Protein AF-A0A3N2DBW3-F1 (afdb_monomer)

Nearest PDB structures (foldseek):
  2j3w-assembly1_D  TM=4.543E-01  e=7.919E+00  Mus musculus

Sequence (333 aa):
MTDDGGAPALPLAEPDESFPLHVWNAFGVTPRVLTEKIGGSVMVVAKTPPDQDEGGPVTVMTAGVGRLPVDGALPVELAVEVPPGQEGAALVALRIVANDVATRRRVPPVDTPWRNGTPFLSGTQIAAIVATTSRWGASFDEVRNPAGELVGHVRTLRLITDPEAAVMAAEGWAGLLARAGSIDALLDVQRTSTVPAPGGAPVTGAGNRAENTRNARNARPTGAASPVGGPPTPVNDAGATGTTDARSRMPVMLSRLHAQHPPRWLQLAPDGSFRSFTGAETAEYTADAANVEVTSLADYVRRFPWTEPFTLVARPGQTARYDDASGRYTLAD

Radius of gyration: 26.4 Å; Cα contacts (8 Å, |Δi|>4): 536; chains: 1; bounding box: 105×59×69 Å

pLDDT: mean 77.59, std 22.01, range [20.86, 98.25]

Mean predicted aligned error: 17.57 Å

Foldseek 3Di:
DDDDPDDPDDPDPDPQCLQVCLVCPPLNDGWDWDPDAQPVPKTKTWDDRPPDDVWFWIKIKIRCLQVAAAPPDFGEIEIETATPPCVVVRVLLNNVVSVCCNPVRHDFDALDKPAAPCASDPQFQQGIKGWHADPVPDSNQFRAGPVRHGRYGYTYIFGAGPQLNVQSVVPNPVSSCVQLVHPNSRRYRRDHHSADHVVDDGDDDDDDDDDDDDDDDDDDDDDDDDDDDDDDDDDDDDDPPVVCVVLQQAKEFEFLCCVPAPWFKWACALVRHIYTDRVPDDPVLVPDSVRTDIDGSNVVCVSQVLCVVCSVPHDHPWMWGDPDSNSDTDIDD

Solvent-accessible surface area (backbone atoms only — not comparable to full-atom values): 19887 Å² total; per-residue (Å²): 139,82,84,78,82,71,75,78,76,75,77,75,74,80,76,83,52,39,59,59,51,47,64,53,52,48,78,80,42,82,62,46,73,49,90,67,50,46,95,81,72,26,41,29,32,37,36,65,56,80,92,43,64,99,78,45,51,29,40,36,31,43,50,50,51,48,74,44,67,48,66,98,56,68,36,39,29,47,31,25,58,24,43,75,92,41,59,68,60,41,50,52,54,50,44,56,51,50,48,46,25,64,75,67,26,39,73,82,52,67,72,50,61,55,70,49,101,52,46,80,44,90,95,35,41,28,15,24,38,28,28,39,82,48,96,74,36,64,85,60,28,44,29,43,41,99,90,65,48,81,65,31,30,38,38,26,40,42,62,32,21,58,46,46,49,52,39,27,75,74,52,34,62,69,44,37,38,64,64,41,71,38,72,71,67,49,31,53,64,78,48,74,64,70,52,59,50,92,91,50,74,80,81,76,81,91,77,90,82,91,82,88,86,82,88,82,88,88,88,86,90,89,88,87,88,86,89,88,92,89,90,90,86,88,77,93,69,101,65,76,60,64,66,52,54,56,52,36,60,28,45,23,42,32,38,55,62,57,81,83,38,66,72,24,34,43,28,30,37,78,88,65,33,33,40,38,35,53,82,79,72,49,74,72,52,68,71,37,68,89,44,45,43,78,45,34,36,46,58,48,31,73,76,42,59,44,51,41,71,52,73,77,68,64,47,70,67,42,28,39,36,34,92,54,82,84,44,60,63,46,80,53,133

Structure (mmCIF, N/CA/C/O backbone):
data_AF-A0A3N2DBW3-F1
#
_entry.id   AF-A0A3N2DBW3-F1
#
loop_
_atom_site.group_PDB
_atom_site.id
_atom_site.type_symbol
_atom_site.label_atom_id
_atom_site.label_alt_id
_atom_site.label_comp_id
_atom_site.label_asym_id
_atom_site.label_entity_id
_atom_site.label_seq_id
_atom_site.pdbx_PDB_ins_code
_atom_site.Cartn_x
_atom_site.Cartn_y
_atom_site.Cartn_z
_atom_site.occupancy
_atom_site.B_iso_or_equiv
_atom_site.auth_seq_id
_atom_site.auth_comp_id
_atom_site.auth_asym_id
_atom_site.auth_atom_id
_atom_site.pdbx_PDB_model_num
ATOM 1 N N . MET A 1 1 ? 56.037 -17.335 -21.394 1.00 44.84 1 MET A N 1
ATOM 2 C CA . MET A 1 1 ? 55.056 -16.254 -21.606 1.00 44.84 1 MET A CA 1
ATOM 3 C C . MET A 1 1 ? 53.750 -16.955 -21.917 1.00 44.84 1 MET A C 1
ATOM 5 O O . MET A 1 1 ? 53.512 -17.316 -23.058 1.00 44.84 1 MET A O 1
ATOM 9 N N . THR A 1 2 ? 53.040 -17.359 -20.870 1.00 39.50 2 THR A N 1
ATOM 10 C CA . THR A 1 2 ? 51.759 -18.058 -20.985 1.00 39.50 2 THR A CA 1
ATOM 11 C C . THR A 1 2 ? 50.670 -17.008 -21.101 1.00 39.50 2 THR A C 1
ATOM 13 O O . THR A 1 2 ? 50.587 -16.102 -20.277 1.00 39.50 2 THR A O 1
ATOM 16 N N . ASP A 1 3 ? 49.940 -17.116 -22.201 1.00 47.56 3 ASP A N 1
ATOM 17 C CA . ASP A 1 3 ? 48.762 -16.347 -22.563 1.00 47.56 3 ASP A CA 1
ATOM 18 C C . ASP A 1 3 ? 47.612 -16.791 -21.647 1.00 47.56 3 ASP A C 1
ATOM 20 O O . ASP A 1 3 ? 47.071 -17.888 -21.803 1.00 47.56 3 ASP A O 1
ATOM 24 N N . ASP A 1 4 ? 47.320 -15.996 -20.615 1.00 45.47 4 ASP A N 1
ATOM 25 C CA . ASP A 1 4 ? 46.163 -16.216 -19.750 1.00 45.47 4 ASP A CA 1
ATOM 26 C C . ASP A 1 4 ? 44.919 -15.737 -20.500 1.00 45.47 4 ASP A C 1
ATOM 28 O O . ASP A 1 4 ? 44.619 -14.543 -20.571 1.00 45.47 4 ASP A O 1
ATOM 32 N N . GLY A 1 5 ? 44.202 -16.707 -21.073 1.00 48.78 5 GLY A N 1
ATOM 33 C CA . GLY A 1 5 ? 42.901 -16.545 -21.708 1.00 48.78 5 GLY A CA 1
ATOM 34 C C . GLY A 1 5 ? 41.863 -15.981 -20.741 1.00 48.78 5 GLY A C 1
ATOM 35 O O . GLY A 1 5 ? 41.090 -16.722 -20.133 1.00 48.78 5 GLY A O 1
ATOM 36 N N . GLY A 1 6 ? 41.837 -14.653 -20.624 1.00 41.59 6 GLY A N 1
ATOM 37 C CA . GLY A 1 6 ? 40.776 -13.918 -19.956 1.00 41.59 6 GLY A CA 1
ATOM 38 C C . GLY A 1 6 ? 39.439 -14.287 -20.585 1.00 41.59 6 GLY A C 1
ATOM 39 O O . GLY A 1 6 ? 39.232 -14.091 -21.784 1.00 41.59 6 GLY A O 1
ATOM 40 N N . ALA A 1 7 ? 38.542 -14.855 -19.778 1.00 48.03 7 ALA A N 1
ATOM 41 C CA . ALA A 1 7 ? 37.181 -15.143 -20.199 1.00 48.03 7 ALA A CA 1
ATOM 42 C C . ALA A 1 7 ? 36.570 -13.874 -20.823 1.00 48.03 7 ALA A C 1
ATOM 44 O O . ALA A 1 7 ? 36.704 -12.796 -20.232 1.00 48.03 7 ALA A O 1
ATOM 45 N N . PRO A 1 8 ? 35.922 -13.963 -22.000 1.00 49.62 8 PRO A N 1
ATOM 46 C CA . PRO A 1 8 ? 35.265 -12.809 -22.588 1.00 49.62 8 PRO A CA 1
ATOM 47 C C . PRO A 1 8 ? 34.248 -12.282 -21.577 1.00 49.62 8 PRO A C 1
ATOM 49 O O . PRO A 1 8 ? 33.402 -13.036 -21.091 1.00 49.62 8 PRO A O 1
ATOM 52 N N . ALA A 1 9 ? 34.372 -11.000 -21.226 1.00 49.88 9 ALA A N 1
ATOM 53 C CA . ALA A 1 9 ? 33.397 -10.321 -20.391 1.00 49.88 9 ALA A CA 1
ATOM 54 C C . ALA A 1 9 ? 32.020 -10.543 -21.023 1.00 49.88 9 ALA A C 1
ATOM 56 O O . ALA A 1 9 ? 31.799 -10.153 -22.171 1.00 49.88 9 ALA A O 1
ATOM 57 N N . LEU A 1 10 ? 31.131 -11.232 -20.303 1.00 41.62 10 LEU A N 1
ATOM 58 C CA . LEU A 1 10 ? 29.750 -11.398 -20.735 1.00 41.62 10 LEU A CA 1
ATOM 59 C C . LEU A 1 10 ? 29.200 -9.990 -20.993 1.00 41.62 10 LEU A C 1
ATOM 61 O O . LEU A 1 10 ? 29.236 -9.174 -20.065 1.00 41.62 10 LEU A O 1
ATOM 65 N N . PRO A 1 11 ? 28.751 -9.667 -22.219 1.00 42.88 11 PRO A N 1
ATOM 66 C CA . PRO A 1 1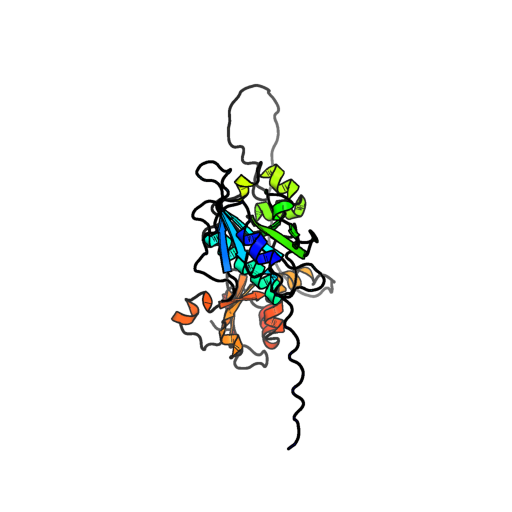1 ? 28.140 -8.376 -22.468 1.00 42.88 11 PRO A CA 1
ATOM 67 C C . PRO A 1 11 ? 26.955 -8.246 -21.515 1.00 42.88 11 PRO A C 1
ATOM 69 O O . PRO A 1 11 ? 26.062 -9.096 -21.495 1.00 42.88 11 PRO A O 1
ATOM 72 N N . LEU A 1 12 ? 26.996 -7.217 -20.668 1.00 40.53 12 LEU A N 1
ATOM 73 C CA . LEU A 1 12 ? 25.855 -6.854 -19.843 1.00 40.53 12 LEU A CA 1
ATOM 74 C C . LEU A 1 12 ? 24.712 -6.565 -20.813 1.00 40.53 12 LEU A C 1
ATOM 76 O O . LEU A 1 12 ? 24.876 -5.750 -21.721 1.00 40.53 12 LEU A O 1
ATOM 80 N N . ALA A 1 13 ? 23.595 -7.276 -20.667 1.00 45.19 13 ALA A N 1
ATOM 81 C CA . ALA A 1 13 ? 22.396 -6.947 -21.420 1.00 45.19 13 ALA A CA 1
ATOM 82 C C . ALA A 1 13 ? 22.076 -5.463 -21.188 1.00 45.19 13 ALA A C 1
ATOM 84 O O . ALA A 1 13 ? 22.154 -4.995 -20.047 1.00 45.19 13 ALA A O 1
ATOM 85 N N . GLU A 1 14 ? 21.753 -4.741 -22.264 1.00 52.25 14 GLU A N 1
ATOM 86 C CA . GLU A 1 14 ? 21.242 -3.372 -22.171 1.00 52.25 14 GLU A CA 1
ATOM 87 C C . GLU A 1 14 ? 20.109 -3.353 -21.129 1.00 52.25 14 GLU A C 1
ATOM 89 O O . GLU A 1 14 ? 19.215 -4.208 -21.193 1.00 52.25 14 GLU A O 1
ATOM 94 N N . PRO A 1 15 ? 20.159 -2.460 -20.125 1.00 59.81 15 PRO A N 1
ATOM 95 C CA . PRO A 1 15 ? 19.111 -2.393 -19.121 1.00 59.81 15 PRO A CA 1
ATOM 96 C C . PRO A 1 15 ? 17.771 -2.120 -19.810 1.00 59.81 15 PRO A C 1
ATOM 98 O O . PRO A 1 15 ? 17.675 -1.207 -20.623 1.00 59.81 15 PRO A O 1
ATOM 101 N N . ASP A 1 16 ? 16.722 -2.873 -19.473 1.00 72.62 16 ASP A N 1
ATOM 102 C CA . ASP A 1 16 ? 15.378 -2.552 -19.956 1.00 72.62 16 ASP A CA 1
ATOM 103 C C . ASP A 1 16 ? 14.930 -1.197 -19.374 1.00 72.62 16 ASP A C 1
ATOM 105 O O . ASP A 1 16 ? 14.606 -1.070 -18.186 1.00 72.62 16 ASP A O 1
ATOM 109 N N . GLU A 1 17 ? 14.958 -0.160 -20.215 1.00 82.94 17 GLU A N 1
ATOM 110 C CA . GLU A 1 17 ? 14.573 1.207 -19.858 1.00 82.94 17 GLU A CA 1
ATOM 111 C C . GLU A 1 17 ? 13.062 1.461 -19.967 1.00 82.94 17 GLU A C 1
ATOM 113 O O . GLU A 1 17 ? 12.605 2.554 -19.620 1.00 82.94 17 GLU A O 1
ATOM 118 N N . SER A 1 18 ? 12.267 0.467 -20.387 1.00 87.00 18 SER A N 1
ATOM 119 C CA . SER A 1 18 ? 10.827 0.634 -20.630 1.00 87.00 18 SER A CA 1
ATOM 120 C C . SER A 1 18 ? 10.104 1.150 -19.385 1.00 87.00 18 SER A C 1
ATOM 122 O O . SER A 1 18 ? 9.307 2.079 -19.471 1.00 87.00 18 SER A O 1
ATOM 124 N N . PHE A 1 19 ? 10.434 0.624 -18.203 1.00 87.75 19 PHE A N 1
ATOM 125 C CA . PHE A 1 19 ? 9.840 1.066 -16.938 1.00 87.75 19 PHE A CA 1
ATOM 126 C C . PHE A 1 19 ? 10.225 2.497 -16.535 1.00 87.75 19 PHE A C 1
ATOM 128 O O . PHE A 1 19 ? 9.318 3.312 -16.347 1.00 87.75 19 PHE A O 1
ATOM 135 N N . PRO A 1 20 ? 11.524 2.850 -16.395 1.00 85.25 20 PRO A N 1
ATOM 136 C CA . PRO A 1 20 ? 11.922 4.224 -16.104 1.00 85.25 20 PRO A CA 1
ATOM 137 C C . PRO A 1 20 ? 11.323 5.243 -17.073 1.00 85.25 20 PRO A C 1
ATOM 139 O O . PRO A 1 20 ? 10.801 6.261 -16.621 1.00 85.25 20 PRO A O 1
ATOM 142 N N . LEU A 1 21 ? 11.346 4.962 -18.380 1.00 85.38 21 LEU A N 1
ATOM 143 C CA . LEU A 1 21 ? 10.799 5.861 -19.396 1.00 85.38 21 LEU A CA 1
ATOM 144 C C . LEU A 1 21 ? 9.278 5.979 -19.293 1.00 85.38 21 LEU A C 1
ATOM 146 O O . LEU A 1 21 ? 8.754 7.088 -19.375 1.00 85.38 21 LEU A O 1
ATOM 150 N N . HIS A 1 22 ? 8.568 4.874 -19.051 1.00 90.81 22 HIS A N 1
ATOM 151 C CA . HIS A 1 22 ? 7.117 4.882 -18.852 1.00 90.81 22 HIS A CA 1
ATOM 152 C C . HIS A 1 22 ? 6.714 5.760 -17.665 1.00 90.81 22 HIS A C 1
ATOM 154 O O . HIS A 1 22 ? 5.895 6.669 -17.805 1.00 90.81 22 HIS A O 1
ATOM 160 N N . VAL A 1 23 ? 7.356 5.565 -16.508 1.00 87.50 23 VAL A N 1
ATOM 161 C CA . VAL A 1 23 ? 7.110 6.375 -15.304 1.00 87.50 23 VAL A CA 1
ATOM 162 C C . VAL A 1 23 ? 7.480 7.842 -15.545 1.00 87.50 23 VAL A C 1
ATOM 164 O O . VAL A 1 23 ? 6.724 8.744 -15.173 1.00 87.50 23 VAL A O 1
ATOM 167 N N . TRP A 1 24 ? 8.614 8.108 -16.198 1.00 86.94 24 TRP A N 1
ATOM 168 C CA . TRP A 1 24 ? 9.101 9.467 -16.443 1.00 86.94 24 TRP A CA 1
ATOM 169 C C . TRP A 1 24 ? 8.251 10.244 -17.451 1.00 86.94 24 TRP A C 1
ATOM 171 O O . TRP A 1 24 ? 8.022 11.436 -17.251 1.00 86.94 24 TRP A O 1
ATOM 181 N N . ASN A 1 25 ? 7.696 9.578 -18.463 1.00 89.06 25 ASN A N 1
ATOM 182 C CA . ASN A 1 25 ? 6.888 10.210 -19.510 1.00 89.06 25 ASN A CA 1
ATOM 183 C C . ASN A 1 25 ? 5.384 10.227 -19.198 1.00 89.06 25 ASN A C 1
ATOM 185 O O .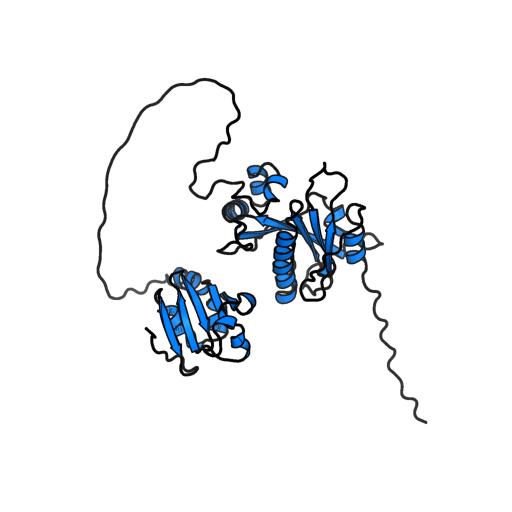 ASN A 1 25 ? 4.641 10.968 -19.842 1.00 89.06 25 ASN A O 1
ATOM 189 N N . ALA A 1 26 ? 4.929 9.462 -18.195 1.00 87.94 26 ALA A N 1
ATOM 190 C CA . ALA A 1 26 ? 3.524 9.413 -17.788 1.00 87.94 26 ALA A CA 1
ATOM 191 C C . ALA A 1 26 ? 2.895 10.814 -17.650 1.00 87.94 26 ALA A C 1
ATOM 193 O O . ALA A 1 26 ? 3.483 11.717 -17.045 1.00 87.94 26 ALA A O 1
ATOM 194 N N . PHE A 1 27 ? 1.694 10.969 -18.211 1.00 88.88 27 PHE A N 1
ATOM 195 C CA . PHE A 1 27 ? 0.887 12.200 -18.230 1.00 88.88 27 PHE A CA 1
ATOM 196 C C . PHE A 1 27 ? 1.506 13.405 -18.957 1.00 88.88 27 PHE A C 1
ATOM 198 O O . PHE A 1 27 ? 0.932 14.486 -18.911 1.00 88.88 27 PHE A O 1
ATOM 205 N N . GLY A 1 28 ? 2.667 13.257 -19.608 1.00 87.88 28 GLY A N 1
ATOM 206 C CA . GLY A 1 28 ? 3.330 14.365 -20.303 1.00 87.88 28 GLY A CA 1
ATOM 207 C C . GLY A 1 28 ? 3.835 15.479 -19.376 1.00 87.88 28 GLY A C 1
ATOM 208 O O . GLY A 1 28 ? 4.080 16.589 -19.839 1.00 87.88 28 GLY A O 1
ATOM 209 N N . VAL A 1 29 ? 3.991 15.199 -18.076 1.00 87.81 29 VAL A N 1
ATOM 210 C CA . VAL A 1 29 ? 4.448 16.173 -17.072 1.00 87.81 29 VAL A CA 1
ATOM 211 C C . VAL A 1 29 ? 5.765 15.756 -16.435 1.00 87.81 29 VAL A C 1
ATOM 213 O O . VAL A 1 29 ? 6.023 14.571 -16.192 1.00 87.81 29 VAL A O 1
ATOM 216 N N . THR A 1 30 ? 6.582 16.755 -16.106 1.00 85.69 30 THR A N 1
ATOM 217 C CA . THR A 1 30 ? 7.849 16.555 -15.402 1.00 85.69 30 THR A CA 1
ATOM 218 C C . THR A 1 30 ? 7.596 16.007 -13.991 1.00 85.69 30 THR A C 1
ATOM 220 O O . THR A 1 30 ? 6.851 16.624 -13.227 1.00 85.69 30 THR A O 1
ATOM 223 N N . PRO A 1 31 ? 8.212 14.875 -13.603 1.00 88.06 31 PRO A N 1
ATOM 224 C CA . PRO A 1 31 ? 8.076 14.344 -12.252 1.00 88.06 31 PRO A CA 1
ATOM 225 C C . PRO A 1 31 ? 8.781 15.213 -11.210 1.00 88.06 31 PRO A C 1
ATOM 227 O O . PRO A 1 31 ? 9.915 15.653 -11.401 1.00 88.06 31 PRO A O 1
ATOM 230 N N . ARG A 1 32 ? 8.155 15.351 -10.040 1.00 91.44 32 ARG A N 1
ATOM 231 C CA . ARG A 1 32 ? 8.831 15.778 -8.813 1.00 91.44 32 ARG A CA 1
ATOM 232 C C . ARG A 1 32 ? 9.387 14.546 -8.107 1.00 91.44 32 ARG A C 1
ATOM 234 O O . ARG A 1 32 ? 8.625 13.731 -7.593 1.00 91.44 32 ARG A O 1
ATOM 241 N N . VAL A 1 33 ? 10.706 14.404 -8.064 1.00 86.19 33 VAL A N 1
ATOM 242 C CA . VAL A 1 33 ? 11.357 13.305 -7.335 1.00 86.19 33 VAL A CA 1
ATOM 243 C C . VAL A 1 33 ? 11.230 13.551 -5.831 1.00 86.19 33 VAL A C 1
ATOM 245 O O . VAL A 1 33 ? 11.569 14.632 -5.351 1.00 86.19 33 VAL A O 1
ATOM 248 N N . LEU A 1 34 ? 10.725 12.566 -5.086 1.00 82.69 34 LEU A N 1
ATOM 249 C CA . LEU A 1 34 ? 10.666 12.628 -3.627 1.00 82.69 34 LEU A CA 1
ATOM 250 C C . LEU A 1 34 ? 12.022 12.236 -3.030 1.00 82.69 34 LEU A C 1
ATOM 252 O O . LEU A 1 34 ? 12.705 11.345 -3.532 1.00 82.69 34 LEU A O 1
ATOM 256 N N . THR A 1 35 ? 12.408 12.900 -1.939 1.00 81.94 35 THR A N 1
ATOM 257 C CA . THR A 1 35 ? 13.698 12.663 -1.268 1.00 81.94 35 THR A CA 1
ATOM 258 C C . THR A 1 35 ? 13.789 11.264 -0.660 1.00 81.94 35 THR A C 1
ATOM 260 O O . THR A 1 35 ? 14.861 10.658 -0.650 1.00 81.94 35 THR A O 1
ATOM 263 N N . GLU A 1 36 ? 12.677 10.742 -0.136 1.00 76.38 36 GLU A N 1
ATOM 264 C CA . GLU A 1 36 ? 12.651 9.422 0.488 1.00 76.38 36 GLU A CA 1
ATOM 265 C C . GLU A 1 36 ? 12.656 8.307 -0.566 1.00 76.38 36 GLU A C 1
ATOM 267 O O . GLU A 1 36 ? 11.881 8.311 -1.523 1.00 76.38 36 GLU A O 1
ATOM 272 N N . LYS A 1 37 ? 13.531 7.321 -0.349 1.00 79.31 37 LYS A N 1
ATOM 273 C CA . LYS A 1 37 ? 13.626 6.105 -1.159 1.00 79.31 37 LYS A CA 1
ATOM 274 C C . LYS A 1 37 ? 13.025 4.920 -0.420 1.00 79.31 37 LYS A C 1
ATOM 276 O O . LYS A 1 37 ? 13.220 4.753 0.787 1.00 79.31 37 LYS A O 1
ATOM 281 N N . ILE A 1 38 ? 12.389 4.023 -1.162 1.00 77.75 38 ILE A N 1
ATOM 282 C CA . ILE A 1 38 ? 11.916 2.746 -0.625 1.00 77.75 38 ILE A CA 1
ATOM 283 C C . ILE A 1 38 ? 13.068 1.733 -0.687 1.00 77.75 38 ILE A C 1
ATOM 285 O O . ILE A 1 38 ? 13.746 1.598 -1.703 1.00 77.75 38 ILE A O 1
ATOM 289 N N . GLY A 1 39 ? 13.347 1.054 0.430 1.00 73.06 39 GLY A N 1
ATOM 290 C CA . GLY A 1 39 ? 14.436 0.067 0.514 1.00 73.06 39 GLY A CA 1
ATOM 291 C C . GLY A 1 39 ? 15.841 0.624 0.224 1.00 73.06 39 GLY A C 1
ATOM 292 O O . GLY A 1 39 ? 16.743 -0.143 -0.087 1.00 73.06 39 GLY A O 1
ATOM 293 N N . GLY A 1 40 ? 16.029 1.949 0.277 1.00 78.75 40 GLY A N 1
ATOM 294 C CA . GLY A 1 40 ? 17.304 2.628 0.005 1.00 78.75 40 GLY A CA 1
ATOM 295 C C . GLY A 1 40 ? 17.642 2.837 -1.479 1.00 78.75 40 GLY A C 1
ATOM 296 O O . GLY A 1 40 ? 18.492 3.671 -1.790 1.00 78.75 40 GLY A O 1
ATOM 297 N N . SER A 1 41 ? 16.963 2.150 -2.401 1.00 77.94 41 SER A N 1
ATOM 298 C CA . SER A 1 41 ? 17.305 2.151 -3.832 1.00 77.94 41 SER A CA 1
ATOM 299 C C . SER A 1 41 ? 16.142 2.487 -4.766 1.00 77.94 41 SER A C 1
ATOM 301 O O . SER A 1 41 ? 16.381 3.057 -5.830 1.00 77.94 41 SER A O 1
ATOM 303 N N . VAL A 1 42 ? 14.899 2.192 -4.381 1.00 86.31 42 VAL A N 1
ATOM 304 C CA . VAL A 1 42 ? 13.720 2.476 -5.206 1.00 86.31 42 VAL A CA 1
ATOM 305 C C . VAL A 1 42 ? 13.378 3.956 -5.089 1.00 86.31 42 VAL A C 1
ATOM 307 O O . VAL A 1 42 ? 13.095 4.455 -3.995 1.00 86.31 42 VAL A O 1
ATOM 310 N N . MET A 1 43 ? 13.414 4.661 -6.219 1.00 87.62 43 MET A N 1
ATOM 311 C CA . MET A 1 43 ? 13.018 6.064 -6.284 1.00 87.62 43 MET A CA 1
ATOM 312 C C . MET A 1 43 ? 11.499 6.184 -6.258 1.00 87.62 43 MET A C 1
ATOM 314 O O . MET A 1 43 ? 10.784 5.294 -6.721 1.00 87.62 43 MET A O 1
ATOM 318 N N . VAL A 1 44 ? 11.015 7.309 -5.743 1.00 93.00 44 VAL A N 1
ATOM 319 C CA . VAL A 1 44 ? 9.595 7.646 -5.741 1.00 93.00 44 VAL A CA 1
ATOM 320 C C . VAL A 1 44 ? 9.428 9.005 -6.400 1.00 93.00 44 VAL A C 1
ATOM 322 O O . VAL A 1 44 ? 10.156 9.949 -6.092 1.00 93.00 44 VAL A O 1
ATOM 325 N N . VAL A 1 45 ? 8.489 9.102 -7.332 1.00 92.31 45 VAL A N 1
ATOM 326 C CA . VAL A 1 45 ? 8.174 10.337 -8.050 1.00 92.31 45 VAL A CA 1
ATOM 327 C C . VAL A 1 45 ? 6.719 10.710 -7.828 1.00 92.31 45 VAL A C 1
ATOM 329 O O . VAL A 1 45 ? 5.866 9.842 -7.695 1.00 92.31 45 VAL A O 1
ATOM 332 N N . ALA A 1 46 ? 6.428 12.002 -7.795 1.00 93.94 46 ALA A N 1
ATOM 333 C CA . ALA A 1 46 ? 5.082 12.542 -7.720 1.00 93.94 46 ALA A CA 1
ATOM 334 C C . ALA A 1 46 ? 4.786 13.355 -8.982 1.00 93.94 46 ALA A C 1
ATOM 336 O O . ALA A 1 46 ? 5.632 14.122 -9.451 1.00 93.94 46 ALA A O 1
ATOM 337 N N . LYS A 1 47 ? 3.581 13.189 -9.521 1.00 91.50 47 LYS A N 1
ATOM 338 C CA . LYS A 1 47 ? 3.092 13.898 -10.702 1.00 91.50 47 LYS A CA 1
ATOM 339 C C . LYS A 1 47 ? 1.685 14.412 -10.459 1.00 91.50 47 LYS A C 1
ATOM 341 O O . LYS A 1 47 ? 0.851 13.689 -9.923 1.00 91.50 47 LYS A O 1
ATOM 346 N N . THR A 1 48 ? 1.427 15.631 -10.907 1.00 89.00 48 THR A N 1
ATOM 347 C CA . THR A 1 48 ? 0.082 16.208 -10.962 1.00 89.00 48 THR A CA 1
ATOM 348 C C . THR A 1 48 ? -0.318 16.277 -12.436 1.00 89.00 48 THR A C 1
ATOM 350 O O . THR A 1 48 ? 0.290 17.055 -13.173 1.00 89.00 48 THR A O 1
ATOM 353 N N . PRO A 1 49 ? -1.243 15.421 -12.902 1.00 81.12 49 PRO A N 1
ATOM 354 C CA . PRO A 1 49 ? -1.694 15.422 -14.291 1.00 81.12 49 PRO A CA 1
ATOM 355 C C . PRO A 1 49 ? -2.354 16.761 -14.680 1.00 81.12 49 PRO A C 1
ATOM 357 O O . PRO A 1 49 ? -3.027 17.357 -13.840 1.00 81.12 49 PRO A O 1
ATOM 360 N N . PRO A 1 50 ? -2.174 17.235 -15.926 1.00 65.00 50 PRO A N 1
ATOM 361 C CA . PRO A 1 50 ? -2.508 18.605 -16.328 1.00 65.00 50 PRO A CA 1
ATOM 362 C C . PRO A 1 50 ? -4.006 18.848 -16.593 1.00 65.00 50 PRO A C 1
ATOM 364 O O . PRO A 1 50 ? -4.426 20.000 -16.589 1.00 65.00 50 PRO A O 1
ATOM 367 N N . ASP A 1 51 ? -4.808 17.791 -16.778 1.00 62.91 51 ASP A N 1
ATOM 368 C CA . ASP A 1 51 ? -6.238 17.871 -17.142 1.00 62.91 51 ASP A CA 1
ATOM 369 C C . ASP A 1 51 ? -7.190 17.854 -15.932 1.00 62.91 51 ASP A C 1
ATOM 371 O O . ASP A 1 51 ? -8.379 17.561 -16.054 1.00 62.91 51 ASP A O 1
ATOM 375 N N . GLN A 1 52 ? -6.664 18.113 -14.739 1.00 57.94 52 GLN A N 1
ATOM 376 C CA . GLN A 1 52 ? -7.466 18.256 -13.532 1.00 57.94 52 GLN A CA 1
ATOM 377 C C . GLN A 1 52 ? -7.538 19.744 -13.181 1.00 57.94 52 GLN A C 1
ATOM 379 O O . GLN A 1 52 ? -6.511 20.423 -13.222 1.00 57.94 52 GLN A O 1
ATOM 384 N N . ASP A 1 53 ? -8.730 20.243 -12.833 1.00 54.91 53 ASP A N 1
ATOM 385 C CA . ASP A 1 53 ? -8.909 21.591 -12.276 1.00 54.91 53 ASP A CA 1
ATOM 386 C C . ASP A 1 53 ? -7.899 21.843 -11.132 1.00 54.91 53 ASP A C 1
ATOM 388 O O . ASP A 1 53 ? -7.384 20.891 -10.530 1.00 54.91 53 ASP A O 1
ATOM 392 N N . GLU A 1 54 ? -7.602 23.111 -10.805 1.00 55.03 54 GLU A N 1
ATOM 393 C CA . GLU A 1 54 ? -6.749 23.452 -9.652 1.00 55.03 54 GLU A CA 1
ATOM 394 C C . GLU A 1 54 ? -7.164 22.629 -8.413 1.00 55.03 54 GLU A C 1
ATOM 396 O O . GLU A 1 54 ? -8.236 22.838 -7.848 1.00 55.03 54 GLU A O 1
ATOM 401 N N . GLY A 1 55 ? -6.324 21.666 -8.003 1.00 62.38 55 GLY A N 1
ATOM 402 C CA . GLY A 1 55 ? -6.609 20.768 -6.873 1.00 62.38 55 GLY A CA 1
ATOM 403 C C . GLY A 1 55 ? -6.793 19.275 -7.189 1.00 62.38 55 GLY A C 1
ATOM 404 O O . GLY A 1 55 ? -7.099 18.520 -6.266 1.00 62.38 55 GLY A O 1
ATOM 405 N N . GLY A 1 56 ? -6.578 18.822 -8.432 1.00 80.38 56 GLY A N 1
ATOM 406 C C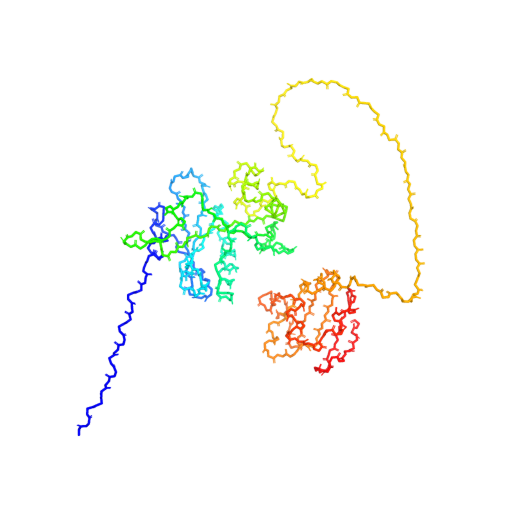A . GLY A 1 56 ? -6.567 17.391 -8.788 1.00 80.38 56 GLY A CA 1
ATOM 407 C C . GLY A 1 56 ? -5.598 16.510 -7.974 1.00 80.38 56 GLY A C 1
ATOM 408 O O . GLY A 1 56 ? -4.652 17.016 -7.360 1.00 80.38 56 GLY A O 1
ATOM 409 N N . PRO A 1 57 ? -5.785 15.173 -7.968 1.00 90.88 57 PRO A N 1
ATOM 410 C CA . PRO A 1 57 ? -4.961 14.269 -7.198 1.00 90.88 57 PRO A CA 1
ATOM 411 C C . PRO A 1 57 ? -3.538 14.198 -7.748 1.00 90.88 57 PRO A C 1
ATOM 413 O O . PRO A 1 57 ? -3.276 14.248 -8.952 1.00 90.88 57 PRO A O 1
ATOM 416 N N . VAL A 1 58 ?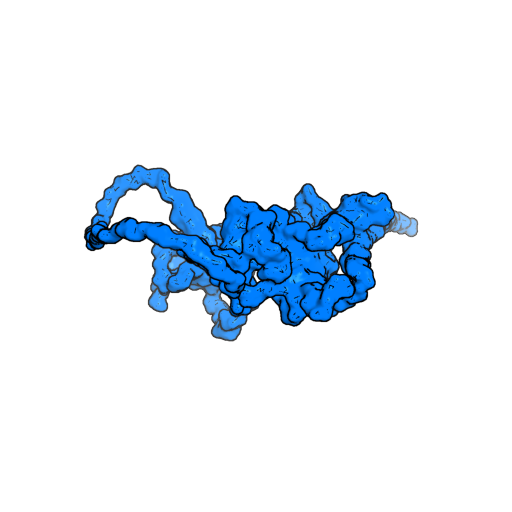 -2.610 14.003 -6.824 1.00 93.19 58 VAL A N 1
ATOM 417 C CA . VAL A 1 58 ? -1.218 13.686 -7.100 1.00 93.19 58 VAL A CA 1
ATOM 418 C C . VAL A 1 58 ? -1.101 12.179 -7.295 1.00 93.19 58 VAL A C 1
ATOM 420 O O . VAL A 1 58 ? -1.504 11.394 -6.436 1.00 93.19 58 VAL A O 1
ATOM 423 N N . THR A 1 59 ? -0.506 11.767 -8.412 1.00 95.75 59 THR A N 1
ATOM 424 C CA . THR A 1 59 ? -0.097 10.381 -8.645 1.00 95.75 59 THR A CA 1
ATOM 425 C C . THR A 1 59 ? 1.343 10.203 -8.179 1.00 95.75 59 THR A C 1
ATOM 427 O O . THR A 1 59 ? 2.269 10.785 -8.745 1.00 95.75 59 THR A O 1
ATOM 430 N N . VAL A 1 60 ? 1.539 9.397 -7.140 1.00 97.12 60 VAL A N 1
ATOM 431 C CA . VAL A 1 60 ? 2.849 9.029 -6.597 1.00 97.12 60 VAL A CA 1
ATOM 432 C C . VAL A 1 60 ? 3.213 7.641 -7.107 1.00 97.12 60 VAL A C 1
ATOM 434 O O . VAL A 1 60 ? 2.430 6.709 -6.960 1.00 97.12 60 VAL A O 1
ATOM 437 N N . MET A 1 61 ? 4.382 7.494 -7.717 1.00 97.56 61 MET A N 1
ATOM 438 C CA . MET A 1 61 ? 4.799 6.288 -8.429 1.00 97.56 61 MET A CA 1
ATOM 439 C C . MET A 1 61 ? 6.178 5.835 -7.974 1.00 97.56 61 MET A C 1
ATOM 441 O O . MET A 1 61 ? 7.047 6.661 -7.686 1.00 97.56 61 MET A O 1
ATOM 445 N N . THR A 1 62 ? 6.408 4.528 -7.959 1.00 96.56 62 THR A N 1
ATOM 446 C CA . THR A 1 62 ? 7.759 3.985 -7.842 1.00 96.56 62 THR A CA 1
ATOM 447 C C . THR A 1 62 ? 8.478 4.017 -9.188 1.00 96.56 62 THR A C 1
ATOM 449 O O . THR A 1 62 ? 7.867 3.918 -10.249 1.00 96.56 62 THR A O 1
ATOM 452 N N . ALA A 1 63 ? 9.798 4.168 -9.127 1.00 88.81 63 ALA A N 1
ATOM 453 C CA . ALA A 1 63 ? 10.716 3.961 -10.235 1.00 88.81 63 ALA A CA 1
ATOM 454 C C . ALA A 1 63 ? 11.851 3.059 -9.735 1.00 88.81 63 ALA A C 1
ATOM 456 O O . ALA A 1 63 ? 12.845 3.518 -9.160 1.00 88.81 63 ALA A O 1
ATOM 457 N N . GLY A 1 64 ? 11.661 1.752 -9.891 1.00 89.75 64 GLY A N 1
ATOM 458 C CA . GLY A 1 64 ? 12.609 0.719 -9.497 1.00 89.75 64 GLY A CA 1
ATOM 459 C C . GLY A 1 64 ? 11.974 -0.555 -8.942 1.00 89.75 64 GLY A C 1
ATOM 460 O O . GLY A 1 64 ? 12.697 -1.543 -8.821 1.00 89.75 64 GLY A O 1
ATOM 461 N N . VAL A 1 65 ? 10.669 -0.584 -8.629 1.00 91.69 65 VAL A N 1
ATOM 462 C CA . VAL A 1 65 ? 10.011 -1.832 -8.187 1.00 91.69 65 VAL A CA 1
ATOM 463 C C . VAL A 1 65 ? 10.006 -2.855 -9.316 1.00 91.69 65 VAL A C 1
ATOM 465 O O . VAL A 1 65 ? 10.187 -4.038 -9.042 1.00 91.69 65 VAL A O 1
ATOM 468 N N . GLY A 1 66 ? 9.943 -2.415 -10.578 1.00 91.06 66 GLY A N 1
ATOM 469 C CA . GLY A 1 66 ? 9.982 -3.307 -11.739 1.00 91.06 66 GLY A CA 1
ATOM 470 C C . GLY A 1 66 ? 11.291 -4.092 -11.871 1.00 91.06 66 GLY A C 1
ATOM 471 O O . GLY A 1 66 ? 11.349 -5.076 -12.600 1.00 91.06 66 GLY A O 1
ATOM 472 N N . ARG A 1 67 ? 12.343 -3.694 -11.140 1.00 88.12 67 ARG A N 1
ATOM 473 C CA . ARG A 1 67 ? 13.631 -4.405 -11.078 1.00 88.12 67 ARG A CA 1
ATOM 474 C C . ARG A 1 67 ? 13.669 -5.485 -10.001 1.00 88.12 67 ARG A C 1
ATOM 476 O O . ARG A 1 67 ? 14.634 -6.246 -9.938 1.00 88.12 67 ARG A O 1
ATOM 483 N N . LEU A 1 68 ? 12.674 -5.527 -9.117 1.00 86.12 68 LEU A N 1
ATOM 484 C CA . LEU A 1 68 ? 12.579 -6.574 -8.114 1.00 86.12 68 LEU A CA 1
ATOM 485 C C . LEU A 1 68 ? 12.160 -7.881 -8.791 1.00 86.12 68 LEU A C 1
ATOM 487 O O . LEU A 1 68 ? 11.269 -7.883 -9.641 1.00 86.12 68 LEU A O 1
ATOM 491 N N . PRO A 1 69 ? 12.785 -9.004 -8.421 1.00 82.88 69 PRO A N 1
ATOM 492 C CA . PRO A 1 69 ? 12.473 -10.272 -9.046 1.00 82.88 69 PRO A CA 1
ATOM 493 C C . PRO A 1 69 ? 11.079 -10.751 -8.621 1.00 82.88 69 PRO A C 1
ATOM 495 O O . PRO A 1 69 ? 10.771 -10.812 -7.428 1.00 82.88 69 PRO A O 1
ATOM 498 N N . VAL A 1 70 ? 10.265 -11.133 -9.603 1.00 85.88 70 VAL A N 1
ATOM 499 C CA . VAL A 1 70 ? 8.941 -11.736 -9.410 1.00 85.88 70 VAL A CA 1
ATOM 500 C C . VAL A 1 70 ? 8.861 -13.080 -10.127 1.00 85.88 70 VAL A C 1
ATOM 502 O O . VAL A 1 70 ? 9.476 -13.270 -11.176 1.00 85.88 70 VAL A O 1
ATOM 505 N N . ASP A 1 71 ? 8.120 -14.024 -9.555 1.00 85.25 71 ASP A N 1
ATOM 506 C CA . ASP A 1 71 ? 8.039 -15.391 -10.062 1.00 85.25 71 ASP A CA 1
ATOM 507 C C . ASP A 1 71 ? 6.803 -15.574 -10.959 1.00 85.25 71 ASP A C 1
ATOM 509 O O . ASP A 1 71 ? 5.671 -15.318 -10.547 1.00 85.25 71 ASP A O 1
ATOM 513 N N . GLY A 1 72 ? 7.015 -16.033 -12.199 1.00 76.50 72 GLY A N 1
ATOM 514 C CA . GLY A 1 72 ? 5.941 -16.456 -13.111 1.00 76.50 72 GLY A CA 1
ATOM 515 C C . GLY A 1 72 ? 4.984 -15.354 -13.589 1.00 76.50 72 GLY A C 1
ATOM 516 O O . GLY A 1 72 ? 3.916 -15.671 -14.107 1.00 76.50 72 GLY A O 1
ATOM 517 N N . ALA A 1 73 ? 5.344 -14.080 -13.423 1.00 86.75 73 ALA A N 1
ATOM 518 C CA . ALA A 1 73 ? 4.532 -12.931 -13.810 1.00 86.75 73 ALA A CA 1
ATOM 519 C C . ALA A 1 73 ? 5.401 -11.808 -14.391 1.00 86.75 73 ALA A C 1
ATOM 521 O O . ALA A 1 73 ? 6.604 -11.751 -14.141 1.00 86.75 73 ALA A O 1
ATOM 522 N N . LEU A 1 74 ? 4.781 -10.903 -15.152 1.00 91.31 74 LEU A N 1
ATOM 523 C CA . LEU A 1 74 ? 5.460 -9.694 -15.610 1.00 91.31 74 LEU A CA 1
ATOM 524 C C . LEU A 1 74 ? 5.757 -8.761 -14.419 1.00 91.31 74 LEU A C 1
ATOM 526 O O . LEU A 1 74 ? 4.927 -8.656 -13.511 1.00 91.31 74 LEU A O 1
ATOM 530 N N . PRO A 1 75 ? 6.908 -8.069 -14.416 1.00 93.50 75 PRO A N 1
ATOM 531 C CA . PRO A 1 75 ? 7.264 -7.097 -13.385 1.00 93.50 75 PRO A CA 1
ATOM 532 C C . PRO A 1 75 ? 6.257 -5.945 -13.289 1.00 93.50 75 PRO A C 1
ATOM 534 O O . PRO A 1 75 ? 5.443 -5.710 -14.190 1.00 93.50 75 PRO A O 1
ATOM 537 N N . VAL A 1 76 ? 6.325 -5.204 -12.179 1.00 95.06 76 VAL A N 1
ATOM 538 C CA . VAL A 1 76 ? 5.417 -4.084 -11.921 1.00 95.06 76 VAL A CA 1
ATOM 539 C C . VAL A 1 76 ? 6.101 -2.853 -11.355 1.00 95.06 76 VAL A C 1
ATOM 541 O O . VAL A 1 76 ? 7.013 -2.957 -10.543 1.00 95.06 76 VAL A O 1
ATOM 544 N N . GLU A 1 77 ? 5.574 -1.686 -11.706 1.00 96.56 77 GLU A N 1
ATOM 545 C CA . GLU A 1 77 ? 5.691 -0.486 -10.880 1.00 96.56 77 GLU A CA 1
ATOM 546 C C . GLU A 1 77 ? 4.386 -0.251 -10.129 1.00 96.56 77 GLU A C 1
ATOM 548 O O . GLU A 1 77 ? 3.313 -0.732 -10.505 1.00 96.56 77 GLU A O 1
ATOM 553 N N . LEU A 1 78 ? 4.483 0.486 -9.033 1.00 98.00 78 LEU A N 1
ATOM 554 C CA . LEU A 1 78 ? 3.367 0.784 -8.157 1.00 98.00 78 LEU A CA 1
ATOM 555 C C . LEU A 1 78 ? 3.035 2.266 -8.269 1.00 98.00 78 LEU A C 1
ATOM 557 O O . LEU A 1 78 ? 3.928 3.110 -8.324 1.00 98.00 78 LEU A O 1
ATOM 561 N N . ALA A 1 79 ? 1.747 2.581 -8.267 1.00 98.25 79 ALA A N 1
ATOM 562 C CA . ALA A 1 79 ? 1.254 3.948 -8.226 1.00 98.25 79 ALA A CA 1
ATOM 563 C C . ALA A 1 79 ? 0.205 4.096 -7.125 1.00 98.25 79 ALA A C 1
ATOM 565 O O . ALA A 1 79 ? -0.495 3.145 -6.803 1.00 98.25 79 ALA A O 1
ATOM 566 N N . VAL A 1 80 ? 0.062 5.287 -6.565 1.00 98.19 80 VAL A N 1
ATOM 567 C CA . VAL A 1 80 ? -1.014 5.660 -5.646 1.00 98.19 80 VAL A CA 1
ATOM 568 C C . VAL A 1 80 ? -1.502 7.042 -6.059 1.00 98.19 80 VAL A C 1
ATOM 570 O O . VAL A 1 80 ? -0.689 7.917 -6.341 1.00 98.19 80 VAL A O 1
ATOM 573 N N . GLU A 1 81 ? -2.813 7.260 -6.052 1.00 96.12 81 GLU A N 1
ATOM 574 C CA . GLU A 1 81 ? -3.391 8.597 -6.216 1.00 96.12 81 GLU A CA 1
ATOM 575 C C . GLU A 1 81 ? -3.913 9.094 -4.867 1.00 96.12 81 GLU A C 1
ATOM 577 O O . GLU A 1 81 ? -4.647 8.373 -4.191 1.00 96.12 81 GLU A O 1
ATOM 582 N N . VAL A 1 82 ? -3.534 10.312 -4.488 1.00 94.88 82 VAL A N 1
ATOM 583 C CA . VAL A 1 82 ? -3.953 10.983 -3.247 1.00 94.88 82 VAL A CA 1
ATOM 584 C C . VAL A 1 82 ? -4.184 12.474 -3.500 1.00 94.88 82 VAL A C 1
ATOM 586 O O . VAL A 1 82 ? -3.616 13.017 -4.448 1.00 94.88 82 VAL A O 1
ATOM 589 N N . PRO A 1 83 ? -4.968 13.175 -2.667 1.00 92.50 83 PRO A N 1
ATOM 590 C CA . PRO A 1 83 ? -5.026 14.631 -2.701 1.00 92.50 83 PRO A CA 1
ATOM 591 C C . PRO A 1 83 ? -3.643 15.278 -2.496 1.00 92.50 83 PRO A C 1
ATOM 593 O O . PRO A 1 83 ? -2.778 14.693 -1.829 1.00 92.50 83 PRO A O 1
ATOM 596 N N . PRO A 1 84 ? -3.424 16.501 -3.012 1.00 89.31 84 PRO A N 1
ATOM 597 C CA . PRO A 1 84 ? -2.217 17.270 -2.720 1.00 89.31 84 PRO A CA 1
ATOM 598 C C . PRO A 1 84 ? -1.973 17.408 -1.209 1.00 89.31 84 PRO A C 1
ATOM 600 O O . PRO A 1 84 ? -2.895 17.689 -0.445 1.00 89.31 84 PRO A O 1
ATOM 603 N N . GLY A 1 85 ? -0.728 17.214 -0.768 1.00 86.50 85 GLY A N 1
ATOM 604 C CA . GLY A 1 85 ? -0.343 17.260 0.646 1.00 86.50 85 GLY A CA 1
ATOM 605 C C . GLY A 1 85 ? -0.459 15.922 1.386 1.00 86.50 85 GLY A C 1
ATOM 606 O O . GLY A 1 85 ? -0.017 15.826 2.531 1.00 86.50 85 GLY A O 1
ATOM 607 N N . GLN A 1 86 ? -1.013 14.880 0.757 1.00 92.25 86 GLN A N 1
ATOM 608 C CA . GLN A 1 86 ? -1.128 13.536 1.335 1.00 92.25 86 GLN A CA 1
ATOM 609 C C . GLN A 1 86 ? -0.121 12.530 0.743 1.00 92.25 86 GLN A C 1
ATOM 611 O O . GLN A 1 86 ? -0.245 11.322 0.951 1.00 92.25 86 GLN A O 1
ATOM 616 N N . GLU A 1 87 ? 0.922 12.987 0.045 1.00 91.25 87 GLU A N 1
ATOM 617 C CA . GLU A 1 87 ? 1.927 12.126 -0.598 1.00 91.25 87 GLU A CA 1
ATOM 618 C C . GLU A 1 87 ? 2.654 11.198 0.392 1.00 91.25 87 GLU A C 1
ATOM 620 O O . GLU A 1 87 ? 3.077 10.103 0.020 1.00 91.25 87 GLU A O 1
ATOM 625 N N . GLY A 1 88 ? 2.757 11.586 1.668 1.00 85.31 88 GLY A N 1
ATOM 626 C CA . GLY A 1 88 ? 3.301 10.721 2.720 1.00 85.31 88 GLY A CA 1
ATOM 627 C C . GLY A 1 88 ? 2.480 9.443 2.935 1.00 85.31 88 GLY A C 1
ATOM 628 O O . GLY A 1 88 ? 3.047 8.371 3.138 1.00 85.31 88 GLY A O 1
ATOM 629 N N . ALA A 1 89 ? 1.151 9.517 2.814 1.00 87.50 89 ALA A N 1
ATOM 630 C CA . ALA A 1 89 ? 0.285 8.343 2.898 1.00 87.50 89 ALA A CA 1
ATOM 631 C C . ALA A 1 89 ? 0.485 7.403 1.703 1.00 87.50 89 ALA A C 1
ATOM 633 O O . ALA A 1 89 ? 0.569 6.182 1.868 1.00 87.50 89 ALA A O 1
ATOM 634 N N . ALA A 1 90 ? 0.635 7.977 0.507 1.00 92.94 90 ALA A N 1
ATOM 635 C CA . ALA A 1 90 ? 0.986 7.222 -0.685 1.00 92.94 90 ALA A CA 1
ATOM 636 C C . ALA A 1 90 ? 2.329 6.500 -0.523 1.00 92.94 90 ALA A C 1
ATOM 638 O O . ALA A 1 90 ? 2.430 5.310 -0.819 1.00 92.94 90 ALA A O 1
ATOM 639 N N . LEU A 1 91 ? 3.340 7.177 0.023 1.00 88.44 91 LEU A N 1
ATOM 640 C CA . LEU A 1 91 ? 4.654 6.591 0.264 1.00 88.44 91 LEU A CA 1
ATOM 641 C C . LEU A 1 91 ? 4.603 5.382 1.211 1.00 88.44 91 LEU A C 1
ATOM 643 O O . LEU A 1 91 ? 5.259 4.373 0.947 1.00 88.44 91 LEU A O 1
ATOM 647 N N . VAL A 1 92 ? 3.798 5.444 2.276 1.00 85.06 92 VAL A N 1
ATOM 648 C CA . VAL A 1 92 ? 3.592 4.305 3.188 1.00 85.06 92 VAL A CA 1
ATOM 649 C C . VAL A 1 92 ? 2.982 3.113 2.448 1.00 85.06 92 VAL A C 1
ATOM 651 O O . VAL A 1 92 ? 3.500 2.001 2.561 1.00 85.06 92 VAL A O 1
ATOM 654 N N . ALA A 1 93 ? 1.934 3.328 1.646 1.00 90.25 93 ALA A N 1
ATOM 655 C CA . ALA A 1 93 ? 1.309 2.254 0.872 1.00 90.25 93 ALA A CA 1
ATOM 656 C C . ALA A 1 93 ? 2.280 1.630 -0.144 1.00 90.25 93 ALA A C 1
ATOM 658 O O . ALA A 1 93 ? 2.405 0.403 -0.205 1.00 90.25 93 ALA A O 1
ATOM 659 N N . LEU A 1 94 ? 3.023 2.461 -0.885 1.00 94.44 94 LEU A N 1
ATOM 660 C CA . LEU A 1 94 ? 4.058 2.000 -1.812 1.00 94.44 94 LEU A CA 1
ATOM 661 C C . LEU A 1 94 ? 5.131 1.187 -1.081 1.00 94.44 94 LEU A C 1
ATOM 663 O O . LEU A 1 94 ? 5.536 0.142 -1.579 1.00 94.44 94 LEU A O 1
ATOM 667 N N . ARG A 1 95 ? 5.564 1.608 0.115 1.00 88.56 95 ARG A N 1
ATOM 668 C CA . ARG A 1 95 ? 6.562 0.878 0.912 1.00 88.56 95 ARG A CA 1
ATOM 669 C C . ARG A 1 95 ? 6.052 -0.488 1.366 1.00 88.56 95 ARG A C 1
ATOM 671 O O . ARG A 1 95 ? 6.797 -1.461 1.267 1.00 88.56 95 ARG A O 1
ATOM 678 N N . ILE A 1 96 ? 4.807 -0.566 1.839 1.00 86.06 96 ILE A N 1
ATOM 679 C CA . ILE A 1 96 ? 4.179 -1.825 2.270 1.00 86.06 96 ILE A CA 1
ATOM 680 C C . ILE A 1 96 ? 4.146 -2.818 1.106 1.00 86.06 96 ILE A C 1
ATOM 682 O O . ILE A 1 96 ? 4.618 -3.948 1.242 1.00 86.06 96 ILE A O 1
ATOM 686 N N . VAL A 1 97 ? 3.632 -2.390 -0.048 1.00 89.38 97 VAL A N 1
ATOM 687 C CA . VAL A 1 97 ? 3.450 -3.284 -1.195 1.00 89.38 97 VAL A CA 1
ATOM 688 C C . VAL A 1 97 ? 4.778 -3.587 -1.892 1.00 89.38 97 VAL A C 1
ATOM 690 O O . VAL A 1 97 ? 5.020 -4.735 -2.244 1.00 89.38 97 VAL A O 1
ATOM 693 N N . ALA A 1 98 ? 5.700 -2.631 -2.016 1.00 88.00 98 ALA A N 1
ATOM 694 C CA . ALA A 1 98 ? 7.039 -2.903 -2.547 1.00 88.00 98 ALA A CA 1
ATOM 695 C C . ALA A 1 98 ? 7.810 -3.910 -1.677 1.00 88.00 98 ALA A C 1
ATOM 697 O O . ALA A 1 98 ? 8.510 -4.772 -2.205 1.00 88.00 98 ALA A O 1
ATOM 698 N N . ASN A 1 99 ? 7.657 -3.847 -0.349 1.00 84.31 99 ASN A N 1
ATOM 699 C CA . ASN A 1 99 ? 8.232 -4.848 0.545 1.00 84.31 99 ASN A CA 1
ATOM 700 C C . ASN A 1 99 ? 7.582 -6.230 0.353 1.00 84.31 99 ASN A C 1
ATOM 702 O O . ASN A 1 99 ? 8.281 -7.239 0.383 1.00 84.31 99 ASN A O 1
ATOM 706 N N . ASP A 1 100 ? 6.268 -6.298 0.111 1.00 83.19 100 ASP A N 1
ATOM 707 C CA . ASP A 1 100 ? 5.582 -7.547 -0.255 1.00 83.19 100 ASP A CA 1
ATOM 708 C C . ASP A 1 100 ? 6.150 -8.147 -1.549 1.00 83.19 100 ASP A C 1
ATOM 710 O O . ASP A 1 100 ? 6.495 -9.328 -1.564 1.00 83.19 100 ASP A O 1
ATOM 714 N N . VAL A 1 101 ? 6.340 -7.327 -2.589 1.00 85.31 101 VAL A N 1
ATOM 715 C CA . VAL A 1 101 ? 6.966 -7.740 -3.857 1.00 85.31 101 VAL A CA 1
ATOM 716 C C . VAL A 1 101 ? 8.380 -8.269 -3.612 1.00 85.31 101 VAL A C 1
ATOM 718 O O . VAL A 1 101 ? 8.701 -9.373 -4.040 1.00 85.31 101 VAL A O 1
ATOM 721 N N . ALA A 1 102 ? 9.210 -7.527 -2.875 1.00 83.06 102 ALA A N 1
ATOM 722 C CA . ALA A 1 102 ? 10.597 -7.906 -2.610 1.00 83.06 102 ALA A CA 1
ATOM 723 C C . ALA A 1 102 ? 10.717 -9.219 -1.819 1.00 83.06 102 ALA A C 1
ATOM 725 O O . ALA A 1 102 ? 11.571 -10.054 -2.114 1.00 83.06 102 ALA A O 1
ATOM 726 N N . THR A 1 103 ? 9.879 -9.393 -0.795 1.00 82.19 103 THR A N 1
ATOM 727 C CA . THR A 1 103 ? 9.996 -10.505 0.162 1.00 82.19 103 THR A CA 1
ATOM 728 C C . THR A 1 103 ? 9.273 -11.763 -0.294 1.00 82.19 103 THR A C 1
ATOM 730 O O . THR A 1 103 ? 9.759 -12.866 -0.051 1.00 82.19 103 THR A O 1
ATOM 733 N N . ARG A 1 104 ? 8.120 -11.615 -0.955 1.00 80.81 104 ARG A N 1
ATOM 734 C CA . ARG A 1 104 ? 7.293 -12.734 -1.426 1.00 80.81 104 ARG A CA 1
ATOM 735 C C . ARG A 1 104 ? 7.449 -13.012 -2.917 1.00 80.81 104 ARG A C 1
ATOM 737 O O . ARG A 1 104 ? 6.826 -13.954 -3.396 1.00 80.81 104 ARG A O 1
ATOM 744 N N . ARG A 1 105 ? 8.251 -12.212 -3.634 1.00 84.69 105 ARG A N 1
ATOM 745 C CA . ARG A 1 105 ? 8.561 -12.363 -5.069 1.00 84.69 105 ARG A CA 1
ATOM 746 C C . ARG A 1 105 ? 7.315 -12.497 -5.941 1.00 84.69 105 ARG A C 1
ATOM 748 O O . ARG A 1 105 ? 7.287 -13.239 -6.919 1.00 84.69 105 ARG A O 1
ATOM 755 N N . ARG A 1 106 ? 6.254 -11.781 -5.576 1.00 85.38 106 ARG A N 1
ATOM 756 C CA . ARG A 1 106 ? 4.960 -11.841 -6.256 1.00 85.38 106 ARG A CA 1
ATOM 757 C C . ARG A 1 106 ? 4.528 -10.468 -6.718 1.00 85.38 106 ARG A C 1
ATOM 759 O O . ARG A 1 106 ? 4.859 -9.459 -6.102 1.00 85.38 106 ARG A O 1
ATOM 766 N N . VAL A 1 107 ? 3.719 -10.457 -7.765 1.00 85.94 107 VAL A N 1
ATOM 767 C CA . VAL A 1 107 ? 3.003 -9.261 -8.198 1.00 85.94 107 VAL A CA 1
ATOM 768 C C . VAL A 1 107 ? 1.789 -9.044 -7.286 1.00 85.94 107 VAL A C 1
ATOM 770 O O . VAL A 1 107 ? 1.127 -10.025 -6.932 1.00 85.94 107 VAL A O 1
ATOM 773 N N . PRO A 1 108 ? 1.465 -7.793 -6.910 1.00 84.38 108 PRO A N 1
ATOM 774 C CA . PRO A 1 108 ? 0.250 -7.469 -6.173 1.00 84.38 108 PRO A CA 1
ATOM 775 C C . PRO A 1 108 ? -0.995 -8.008 -6.905 1.00 84.38 108 PRO A C 1
ATOM 777 O O . PRO A 1 108 ? -1.248 -7.577 -8.035 1.00 84.38 108 PRO A O 1
ATOM 780 N N . PRO A 1 109 ? -1.773 -8.941 -6.317 1.00 77.25 109 PRO A N 1
ATOM 781 C CA . PRO A 1 109 ? -3.019 -9.394 -6.924 1.00 77.25 109 PRO A CA 1
ATOM 782 C C . PRO A 1 109 ? -4.016 -8.238 -7.035 1.00 77.25 109 PRO A C 1
ATOM 784 O O . PRO A 1 109 ? -4.238 -7.494 -6.078 1.00 77.25 109 PRO A O 1
ATOM 787 N N . VAL A 1 110 ? -4.626 -8.101 -8.212 1.00 83.06 110 VAL A N 1
ATOM 788 C CA . VAL A 1 110 ? -5.698 -7.128 -8.448 1.00 83.06 110 VAL A CA 1
ATOM 789 C C . VAL A 1 110 ? -6.943 -7.557 -7.667 1.00 83.06 110 VAL A C 1
ATOM 791 O O . VAL A 1 110 ? -7.199 -8.751 -7.505 1.00 83.06 110 VAL A O 1
ATOM 794 N N . ASP A 1 111 ? -7.671 -6.581 -7.128 1.00 78.19 111 ASP A N 1
ATOM 795 C CA . ASP A 1 111 ? -8.922 -6.746 -6.372 1.00 78.19 111 ASP A CA 1
ATOM 796 C C . ASP A 1 111 ? -8.827 -7.573 -5.081 1.00 78.19 111 ASP A C 1
ATOM 798 O O . ASP A 1 111 ? -9.835 -7.829 -4.422 1.00 78.19 111 ASP A O 1
ATOM 802 N N . THR A 1 112 ? -7.617 -7.946 -4.661 1.00 78.88 112 THR A N 1
ATOM 803 C CA . THR A 1 112 ? -7.383 -8.644 -3.394 1.00 78.88 112 THR A CA 1
ATOM 804 C C . THR A 1 112 ? -6.728 -7.687 -2.400 1.00 78.88 112 THR A C 1
ATOM 806 O O . THR A 1 112 ? -5.551 -7.355 -2.562 1.00 78.88 112 THR A O 1
ATOM 809 N N . PRO A 1 113 ? -7.454 -7.212 -1.372 1.00 77.94 113 PRO A N 1
ATOM 810 C CA . PRO A 1 113 ? -6.917 -6.214 -0.462 1.00 77.94 113 PRO A CA 1
ATOM 811 C C . PRO A 1 113 ? -5.910 -6.801 0.540 1.00 77.94 113 PRO A C 1
ATOM 813 O O . PRO A 1 113 ? -6.171 -7.811 1.196 1.00 77.94 113 PRO A O 1
ATOM 816 N N . TRP A 1 114 ? -4.796 -6.098 0.749 1.00 81.69 114 TRP A N 1
ATOM 817 C CA . TRP A 1 114 ? -3.975 -6.205 1.954 1.00 81.69 114 TRP A CA 1
ATOM 818 C C . TRP A 1 114 ? -4.739 -5.549 3.092 1.00 81.69 114 TRP A C 1
ATOM 820 O O . TRP A 1 114 ? -4.822 -4.326 3.146 1.00 81.69 114 TRP A O 1
ATOM 830 N N . ARG A 1 115 ? -5.306 -6.350 3.992 1.00 77.88 115 ARG A N 1
ATOM 831 C CA . ARG A 1 115 ? -6.044 -5.858 5.159 1.00 77.88 115 ARG A CA 1
ATOM 832 C C . ARG A 1 115 ? -5.186 -5.946 6.410 1.00 77.88 115 ARG A C 1
ATOM 834 O O . ARG A 1 115 ? -4.422 -6.895 6.578 1.00 77.88 115 ARG A O 1
ATOM 841 N N . ASN A 1 116 ? -5.368 -4.988 7.301 1.00 65.38 116 ASN A N 1
ATOM 842 C CA . ASN A 1 116 ? -4.824 -5.000 8.645 1.00 65.38 116 ASN A CA 1
ATOM 843 C C . ASN A 1 116 ? -5.959 -4.769 9.652 1.00 65.38 116 ASN A C 1
ATOM 845 O O . ASN A 1 116 ? -6.943 -4.102 9.343 1.00 65.38 116 ASN A O 1
ATOM 849 N N . GLY A 1 117 ? -5.831 -5.325 10.859 1.00 62.19 117 GLY A N 1
ATOM 850 C CA . GLY A 1 117 ? -6.819 -5.124 11.928 1.00 62.19 117 GLY A CA 1
ATOM 851 C C . GLY A 1 117 ? -6.825 -3.695 12.484 1.00 62.19 117 GLY A C 1
ATOM 852 O O . GLY A 1 117 ? -7.759 -3.305 13.178 1.00 62.19 117 GLY A O 1
ATOM 853 N N . THR A 1 118 ? -5.788 -2.915 12.174 1.00 66.56 118 THR A N 1
ATOM 854 C CA . THR A 1 118 ? -5.650 -1.503 12.532 1.00 66.56 118 THR A CA 1
ATOM 855 C C . THR A 1 118 ? -5.287 -0.655 11.312 1.00 66.56 118 THR A C 1
ATOM 857 O O . THR A 1 118 ? -4.737 -1.178 10.335 1.00 66.56 118 THR A O 1
ATOM 860 N N . PRO A 1 119 ? -5.558 0.661 11.350 1.00 74.44 119 PRO A N 1
ATOM 861 C CA . PRO A 1 119 ? -5.175 1.545 10.263 1.00 74.44 119 PRO A CA 1
ATOM 862 C C . PRO A 1 119 ? -3.665 1.531 9.975 1.00 74.44 119 PRO A C 1
ATOM 864 O O . PRO A 1 119 ? -2.851 1.563 10.895 1.00 74.44 119 PRO A O 1
ATOM 867 N N . PHE A 1 120 ? -3.288 1.520 8.695 1.00 71.62 120 PHE A N 1
ATOM 868 C CA . PHE A 1 120 ? -1.899 1.629 8.230 1.00 71.62 120 PHE A CA 1
ATOM 869 C C . PHE A 1 120 ? -1.296 3.013 8.473 1.00 71.62 120 PHE A C 1
ATOM 871 O O . PHE A 1 120 ? -0.077 3.152 8.547 1.00 71.62 120 PHE A O 1
ATOM 878 N N . LEU A 1 121 ? -2.146 4.038 8.563 1.00 75.44 121 LEU A N 1
ATOM 879 C CA . LEU A 1 121 ? -1.746 5.424 8.763 1.00 75.44 121 LEU A CA 1
ATOM 880 C C . LEU A 1 121 ? -2.322 5.918 10.087 1.00 75.44 121 LEU A C 1
ATOM 882 O O . LEU A 1 121 ? -3.543 5.901 10.286 1.00 75.44 121 LEU A O 1
ATOM 886 N N . SER A 1 122 ? -1.445 6.381 10.974 1.00 77.00 122 SER A N 1
ATOM 887 C CA . SER A 1 122 ? -1.827 6.949 12.266 1.00 77.00 122 SER A CA 1
ATOM 888 C C . SER A 1 122 ? -2.848 8.073 12.096 1.00 77.00 122 SER A C 1
ATOM 890 O O . SER A 1 122 ? -2.658 8.976 11.284 1.00 77.00 122 SER A O 1
ATOM 892 N N . GLY A 1 123 ? -3.929 8.025 12.877 1.00 78.19 123 GLY A N 1
ATOM 893 C CA . GLY A 1 123 ? -4.987 9.040 12.845 1.00 78.19 123 GLY A CA 1
ATOM 894 C C . GLY A 1 123 ? -5.972 8.923 11.676 1.00 78.19 123 GLY A C 1
ATOM 895 O O . GLY A 1 123 ? -6.812 9.803 11.521 1.00 78.19 123 GLY A O 1
ATOM 896 N N . THR A 1 124 ? -5.906 7.856 10.876 1.00 86.88 124 THR A N 1
ATOM 897 C CA . THR A 1 124 ? -6.855 7.596 9.778 1.00 86.88 124 THR A CA 1
ATOM 898 C C . THR A 1 124 ? -7.701 6.350 10.041 1.00 86.88 124 THR A C 1
ATOM 900 O O . THR A 1 124 ? -7.445 5.611 10.990 1.00 86.88 124 THR A O 1
ATOM 903 N N . GLN A 1 125 ? -8.677 6.079 9.169 1.00 91.19 125 GLN A N 1
ATOM 904 C CA . GLN A 1 125 ? -9.419 4.809 9.142 1.00 91.19 125 GLN A CA 1
ATOM 905 C C . GLN A 1 125 ? -8.948 3.856 8.033 1.00 91.19 125 GLN A C 1
ATOM 907 O O . GLN A 1 125 ? -9.580 2.828 7.787 1.00 91.19 125 GLN A O 1
ATOM 912 N N . ILE A 1 126 ? -7.842 4.175 7.356 1.00 90.25 126 ILE A N 1
ATOM 913 C CA . ILE A 1 126 ? -7.307 3.373 6.256 1.00 90.25 126 ILE A CA 1
ATOM 914 C C . ILE A 1 126 ? -6.700 2.088 6.802 1.00 90.25 126 ILE A C 1
ATOM 916 O O . ILE A 1 126 ? -5.575 2.096 7.290 1.00 90.25 126 ILE A O 1
ATOM 920 N N . ALA A 1 127 ? -7.424 0.981 6.690 1.00 87.12 127 ALA A N 1
ATOM 921 C CA . ALA A 1 127 ? -7.032 -0.330 7.210 1.00 87.12 127 ALA A CA 1
ATOM 922 C C . ALA A 1 127 ? -6.746 -1.356 6.103 1.00 87.12 127 ALA A C 1
ATOM 924 O O . ALA A 1 127 ? -6.370 -2.494 6.385 1.00 87.12 127 ALA A O 1
ATOM 925 N N . ALA A 1 128 ? -6.927 -0.973 4.839 1.00 89.81 128 ALA A N 1
ATOM 926 C CA . ALA A 1 128 ? -6.714 -1.842 3.698 1.00 89.81 128 ALA A CA 1
ATOM 927 C C . ALA A 1 128 ? -6.034 -1.108 2.530 1.00 89.81 128 ALA A C 1
ATOM 929 O O . ALA A 1 128 ? -6.225 0.088 2.320 1.00 89.81 128 ALA A O 1
ATOM 930 N N . ILE A 1 129 ? -5.229 -1.839 1.765 1.00 93.94 129 ILE A N 1
ATOM 931 C CA . ILE A 1 129 ? -4.660 -1.408 0.484 1.00 93.94 129 ILE A CA 1
ATOM 932 C C . ILE A 1 129 ? -5.148 -2.400 -0.565 1.00 93.94 129 ILE A C 1
ATOM 934 O O . ILE A 1 129 ? -5.192 -3.589 -0.278 1.00 93.94 129 ILE A O 1
ATOM 938 N N . VAL A 1 130 ? -5.494 -1.967 -1.772 1.00 93.94 130 VAL A N 1
ATOM 939 C CA . VAL A 1 130 ? -5.862 -2.873 -2.873 1.00 93.94 130 VAL A CA 1
ATOM 940 C C . VAL A 1 130 ? -5.241 -2.415 -4.182 1.00 93.94 130 VAL A C 1
ATOM 942 O O . VAL A 1 130 ? -5.187 -1.219 -4.446 1.00 93.94 130 VAL A O 1
ATOM 945 N N . ALA A 1 131 ? -4.763 -3.350 -5.001 1.00 94.81 131 ALA A N 1
ATOM 946 C CA . ALA A 1 131 ? -4.286 -3.049 -6.345 1.00 94.81 131 ALA A CA 1
ATOM 947 C C . ALA A 1 131 ? -5.460 -3.063 -7.334 1.00 94.81 131 ALA A C 1
ATOM 949 O O . ALA A 1 131 ? -6.270 -3.986 -7.331 1.00 94.81 131 ALA A O 1
ATOM 950 N N . THR A 1 132 ? -5.527 -2.045 -8.185 1.00 93.94 132 THR A N 1
ATOM 951 C CA . THR A 1 132 ? -6.582 -1.805 -9.180 1.00 93.94 132 THR A CA 1
ATOM 952 C C . THR A 1 132 ? -5.953 -1.355 -10.501 1.00 93.94 132 THR A C 1
ATOM 954 O O . THR A 1 132 ? -4.762 -1.019 -10.547 1.00 93.94 132 THR A O 1
ATOM 957 N N . THR A 1 133 ? -6.743 -1.331 -11.573 1.00 90.19 133 THR A N 1
ATOM 958 C CA . THR A 1 133 ? -6.415 -0.539 -12.768 1.00 90.19 133 THR A CA 1
ATOM 959 C C . THR A 1 133 ? -6.485 0.950 -12.438 1.00 90.19 133 THR A C 1
ATOM 961 O O . THR A 1 133 ? -7.240 1.375 -11.553 1.00 90.19 133 THR A O 1
ATOM 964 N N . SER A 1 134 ? -5.708 1.771 -13.134 1.00 92.62 134 SER A N 1
ATOM 965 C CA . SER A 1 134 ? -5.783 3.215 -12.940 1.00 92.62 134 SER A CA 1
ATOM 966 C C . SER A 1 134 ? -7.029 3.804 -13.602 1.00 92.62 134 SER A C 1
ATOM 968 O O . SER A 1 134 ? -7.668 3.199 -14.464 1.00 92.62 134 SER A O 1
ATOM 970 N N . ARG A 1 135 ? -7.345 5.050 -13.239 1.00 90.62 135 ARG A N 1
ATOM 971 C CA . ARG A 1 135 ? -8.319 5.868 -13.978 1.00 90.62 135 ARG A CA 1
ATOM 972 C C . ARG A 1 135 ? -7.836 6.256 -15.382 1.00 90.62 135 ARG A C 1
ATOM 974 O O . ARG A 1 135 ? -8.632 6.704 -16.196 1.00 90.62 135 ARG A O 1
ATOM 981 N N . TRP A 1 136 ? -6.535 6.122 -15.636 1.00 90.94 136 TRP A N 1
ATOM 982 C CA . TRP A 1 136 ? -5.859 6.553 -16.860 1.00 90.94 136 TRP A CA 1
ATOM 983 C C . TRP A 1 136 ? -5.881 5.470 -17.945 1.00 90.94 136 TRP A C 1
ATOM 985 O O . TRP A 1 136 ? -5.566 5.741 -19.101 1.00 90.94 136 TRP A O 1
ATOM 995 N N . GLY A 1 137 ? -6.301 4.255 -17.582 1.00 92.31 137 GLY A N 1
ATOM 996 C CA . GLY A 1 137 ? -6.486 3.142 -18.500 1.00 92.31 137 GLY A CA 1
ATOM 997 C C . GLY A 1 137 ? -5.179 2.491 -18.951 1.00 92.31 137 GLY A C 1
ATOM 998 O O . GLY A 1 137 ? -4.100 2.726 -18.404 1.00 92.31 137 GLY A O 1
ATOM 999 N N . ALA A 1 138 ? -5.289 1.645 -19.977 1.00 94.25 138 ALA A N 1
ATOM 1000 C CA . ALA A 1 138 ? -4.212 0.759 -20.420 1.00 94.25 138 ALA A CA 1
ATOM 1001 C C . ALA A 1 138 ? -2.929 1.494 -20.837 1.00 94.25 138 ALA A C 1
ATOM 1003 O O . ALA A 1 138 ? -1.841 0.982 -20.608 1.00 94.25 138 ALA A O 1
ATOM 1004 N N . SER A 1 139 ? -3.028 2.707 -21.391 1.00 91.81 139 SER A N 1
ATOM 1005 C CA . SER A 1 139 ? -1.854 3.502 -21.785 1.00 91.81 139 SER A CA 1
ATOM 1006 C C . SER A 1 139 ? -0.951 3.876 -20.607 1.00 91.81 139 SER A C 1
ATOM 1008 O O . SER A 1 139 ? 0.232 4.134 -20.807 1.00 91.81 139 SER A O 1
ATOM 1010 N N . PHE A 1 140 ? -1.495 3.900 -19.390 1.00 94.94 140 PHE A N 1
ATOM 1011 C CA . PHE A 1 140 ? -0.732 4.064 -18.159 1.00 94.94 140 PHE A CA 1
ATOM 1012 C C . PHE A 1 140 ? -0.479 2.728 -17.451 1.00 94.94 140 PHE A C 1
ATOM 1014 O O . PHE A 1 140 ? 0.603 2.520 -16.907 1.00 94.94 140 PHE A O 1
ATOM 1021 N N . ASP A 1 141 ? -1.454 1.819 -17.450 1.00 96.19 141 ASP A N 1
ATOM 1022 C CA . ASP A 1 141 ? -1.372 0.556 -16.704 1.00 96.19 141 ASP A CA 1
ATOM 1023 C C . ASP A 1 141 ? -0.436 -0.476 -17.347 1.00 96.19 141 ASP A C 1
ATOM 1025 O O . ASP A 1 141 ? 0.012 -1.408 -16.677 1.00 96.19 141 ASP A O 1
ATOM 1029 N N . GLU A 1 142 ? -0.147 -0.349 -18.639 1.00 96.19 142 GLU A N 1
ATOM 1030 C CA . GLU A 1 142 ? 0.695 -1.271 -19.395 1.00 96.19 142 GLU A CA 1
ATOM 1031 C C . GLU A 1 142 ? 2.036 -0.633 -19.734 1.00 96.19 142 GLU A C 1
ATOM 1033 O O . GLU A 1 142 ? 2.099 0.398 -20.399 1.00 96.19 142 GLU A O 1
ATOM 1038 N N . VAL A 1 143 ? 3.120 -1.290 -19.324 1.00 94.94 143 VAL A N 1
ATOM 1039 C CA . VAL A 1 143 ? 4.475 -0.900 -19.708 1.00 94.94 143 VAL A CA 1
ATOM 1040 C C . VAL A 1 143 ? 4.844 -1.690 -20.947 1.00 94.94 143 VAL A C 1
ATOM 1042 O O . VAL A 1 143 ? 4.861 -2.926 -20.930 1.00 94.94 143 VAL A O 1
ATOM 1045 N N . ARG A 1 144 ? 5.119 -0.972 -22.033 1.00 93.25 144 ARG A N 1
ATOM 1046 C CA . ARG A 1 144 ? 5.465 -1.557 -23.326 1.00 93.25 144 ARG A CA 1
ATOM 1047 C C . ARG A 1 144 ? 6.868 -1.143 -23.743 1.00 93.25 144 ARG A C 1
ATOM 1049 O O . ARG A 1 144 ? 7.275 -0.011 -23.495 1.00 93.25 144 ARG A O 1
ATOM 1056 N N . ASN A 1 145 ? 7.595 -2.062 -24.367 1.00 90.62 145 ASN A N 1
ATOM 1057 C CA . ASN A 1 145 ? 8.908 -1.766 -24.937 1.00 90.62 145 ASN A CA 1
ATOM 1058 C C . ASN A 1 145 ? 8.773 -0.949 -26.244 1.00 90.62 145 ASN A C 1
ATOM 1060 O O . ASN A 1 145 ? 7.658 -0.769 -26.745 1.00 90.62 145 ASN A O 1
ATOM 1064 N N . PRO A 1 146 ? 9.878 -0.466 -26.847 1.00 88.00 146 PRO A N 1
ATOM 1065 C CA . PRO A 1 146 ? 9.820 0.302 -28.097 1.00 88.00 146 PRO A CA 1
ATOM 1066 C C . PRO A 1 146 ? 9.204 -0.443 -29.294 1.00 88.00 146 PRO A C 1
ATOM 1068 O O . PRO A 1 146 ? 8.728 0.200 -30.226 1.00 88.00 146 PRO A O 1
ATOM 1071 N N . ALA A 1 147 ? 9.185 -1.781 -29.277 1.00 89.88 147 ALA A N 1
ATOM 1072 C CA . ALA A 1 147 ? 8.508 -2.602 -30.285 1.00 89.88 147 ALA A CA 1
ATOM 1073 C C . ALA A 1 147 ? 6.989 -2.730 -30.036 1.00 89.88 147 ALA A C 1
ATOM 1075 O O . ALA A 1 147 ? 6.270 -3.294 -30.860 1.00 89.88 147 ALA A O 1
ATOM 1076 N N . GLY A 1 148 ? 6.490 -2.194 -28.918 1.00 91.06 148 GLY A N 1
ATOM 1077 C CA . GLY A 1 148 ? 5.088 -2.232 -28.513 1.00 91.06 148 GLY A CA 1
ATOM 1078 C C . GLY A 1 148 ? 4.695 -3.478 -27.716 1.00 91.06 148 GLY A C 1
ATOM 1079 O O . GLY A 1 148 ? 3.517 -3.637 -27.385 1.00 91.06 148 GLY A O 1
ATOM 1080 N N . GLU A 1 149 ? 5.637 -4.358 -27.382 1.00 94.62 149 GLU A N 1
ATOM 1081 C CA . GLU A 1 149 ? 5.368 -5.578 -26.618 1.00 94.62 149 GLU A CA 1
ATOM 1082 C C . GLU A 1 149 ? 5.135 -5.246 -25.144 1.00 94.62 149 GLU A C 1
ATOM 1084 O O . GLU A 1 149 ? 5.826 -4.404 -24.573 1.00 94.62 149 GLU A O 1
ATOM 1089 N N . LEU A 1 150 ? 4.164 -5.914 -24.519 1.00 95.19 150 LEU A N 1
ATOM 1090 C CA . LEU A 1 150 ? 3.889 -5.767 -23.093 1.00 95.19 150 LEU A CA 1
ATOM 1091 C C . LEU A 1 150 ? 5.016 -6.414 -22.281 1.00 95.19 150 LEU A C 1
ATOM 1093 O O . LEU A 1 150 ? 5.180 -7.632 -22.313 1.00 95.19 150 LEU A O 1
ATOM 1097 N N . VAL A 1 151 ? 5.749 -5.602 -21.525 1.00 93.88 151 VAL A N 1
ATOM 1098 C CA . VAL A 1 151 ? 6.880 -6.045 -20.691 1.00 93.88 151 VAL A CA 1
ATOM 1099 C C . VAL A 1 151 ? 6.608 -5.899 -19.196 1.00 93.88 151 VAL A C 1
ATOM 1101 O O . VAL A 1 151 ? 7.387 -6.366 -18.370 1.00 93.88 151 VAL A O 1
ATOM 1104 N N . GLY A 1 152 ? 5.488 -5.281 -18.825 1.00 94.31 152 GLY A N 1
ATOM 1105 C CA . GLY A 1 152 ? 5.190 -4.992 -17.434 1.00 94.31 152 GLY A CA 1
ATOM 1106 C C . GLY A 1 152 ? 3.877 -4.268 -17.218 1.00 94.31 152 GLY A C 1
ATOM 1107 O O . GLY A 1 152 ? 3.164 -3.933 -18.164 1.00 94.31 152 GLY A O 1
ATOM 1108 N N . HIS A 1 153 ? 3.576 -3.984 -15.955 1.00 95.75 153 HIS A N 1
ATOM 1109 C CA . HIS A 1 153 ? 2.399 -3.203 -15.589 1.00 95.75 153 HIS A CA 1
ATOM 1110 C C . HIS A 1 153 ? 2.707 -2.103 -14.581 1.00 95.75 153 HIS A C 1
ATOM 1112 O O . HIS A 1 153 ? 3.607 -2.229 -13.755 1.00 95.75 153 HIS A O 1
ATOM 1118 N N . VAL A 1 154 ? 1.878 -1.068 -14.575 1.00 97.00 154 VAL A N 1
ATOM 1119 C CA . VAL A 1 154 ? 1.695 -0.212 -13.406 1.00 97.00 154 VAL A CA 1
ATOM 1120 C C . VAL A 1 154 ? 0.460 -0.706 -12.653 1.00 97.00 154 VAL A C 1
ATOM 1122 O O . VAL A 1 154 ? -0.605 -0.904 -13.236 1.00 97.00 154 VAL A O 1
ATOM 1125 N N . ARG A 1 155 ? 0.592 -0.951 -11.346 1.00 96.31 155 ARG A N 1
ATOM 1126 C CA . ARG A 1 155 ? -0.536 -1.296 -10.467 1.00 96.31 155 ARG A CA 1
ATOM 1127 C C . ARG A 1 155 ? -0.875 -0.108 -9.586 1.00 96.31 155 ARG A C 1
ATOM 1129 O O . ARG A 1 155 ? -0.050 0.319 -8.778 1.00 96.31 155 ARG A O 1
ATOM 1136 N N . THR A 1 156 ? -2.092 0.416 -9.725 1.00 97.38 156 THR A N 1
ATOM 1137 C CA . THR A 1 156 ? -2.549 1.527 -8.890 1.00 97.38 156 THR A CA 1
ATOM 1138 C C . THR A 1 156 ? -3.158 1.006 -7.602 1.00 97.38 156 THR A C 1
ATOM 1140 O O . THR A 1 156 ? -4.177 0.318 -7.598 1.00 97.38 156 THR A O 1
ATOM 1143 N N . LEU A 1 157 ? -2.521 1.350 -6.495 1.00 98.12 157 LEU A N 1
ATOM 1144 C CA . LEU A 1 157 ? -2.935 1.019 -5.151 1.00 98.12 157 LEU A CA 1
ATOM 1145 C C . LEU A 1 157 ? -3.977 2.026 -4.655 1.00 98.12 157 LEU A C 1
ATOM 1147 O O . LEU A 1 157 ? -3.839 3.239 -4.831 1.00 98.12 157 LEU A O 1
ATOM 1151 N N . ARG A 1 158 ? -5.006 1.510 -3.990 1.00 97.06 158 ARG A N 1
ATOM 1152 C CA . ARG A 1 158 ? -6.068 2.281 -3.345 1.00 97.06 158 ARG A CA 1
ATOM 1153 C C . ARG A 1 158 ? -6.027 2.021 -1.858 1.00 97.06 158 ARG A C 1
ATOM 1155 O O . ARG A 1 158 ? -6.041 0.871 -1.427 1.00 97.06 158 ARG A O 1
ATOM 1162 N N . LEU A 1 159 ? -5.973 3.100 -1.095 1.00 96.88 159 LEU A N 1
ATOM 1163 C CA . LEU A 1 159 ? -6.058 3.076 0.353 1.00 96.88 159 LEU A CA 1
ATOM 1164 C C . LEU A 1 159 ? -7.538 3.107 0.727 1.00 96.88 159 LEU A C 1
ATOM 1166 O O . LEU A 1 159 ? -8.231 4.075 0.414 1.00 96.88 159 LEU A O 1
ATOM 1170 N N . ILE A 1 160 ? -8.028 2.042 1.353 1.00 96.06 160 ILE A N 1
ATOM 1171 C CA . ILE A 1 160 ? -9.437 1.888 1.714 1.00 96.06 160 ILE A CA 1
ATOM 1172 C C . ILE A 1 160 ? -9.606 1.593 3.203 1.00 96.06 160 ILE A C 1
ATOM 1174 O O . ILE A 1 160 ? -8.710 1.105 3.895 1.00 96.06 160 ILE A O 1
ATOM 1178 N N . THR A 1 161 ? -10.775 1.947 3.707 1.00 95.50 161 THR A N 1
ATOM 1179 C CA . THR A 1 161 ? -11.182 1.750 5.098 1.00 95.50 161 THR A CA 1
ATOM 1180 C C . THR A 1 161 ? -11.661 0.316 5.309 1.00 95.50 161 THR A C 1
ATOM 1182 O O . THR A 1 161 ? -11.931 -0.406 4.347 1.00 95.50 161 THR A O 1
ATOM 1185 N N . ASP A 1 162 ? -11.780 -0.127 6.560 1.00 89.81 162 ASP A N 1
ATOM 1186 C CA . ASP A 1 162 ? -12.254 -1.490 6.834 1.00 89.81 162 ASP A CA 1
ATOM 1187 C C . ASP A 1 162 ? -13.681 -1.770 6.300 1.00 89.81 162 ASP A C 1
ATOM 1189 O O . ASP A 1 162 ? -13.870 -2.801 5.644 1.00 89.81 162 ASP A O 1
ATOM 1193 N N . PRO A 1 163 ? -14.670 -0.856 6.448 1.00 92.81 163 PRO A N 1
ATOM 1194 C CA . PRO A 1 163 ? -15.991 -1.041 5.840 1.00 92.81 163 PRO A CA 1
ATOM 1195 C C . PRO A 1 163 ? -15.948 -1.138 4.308 1.00 92.81 163 PRO A C 1
ATOM 1197 O O . PRO A 1 163 ? -16.647 -1.958 3.714 1.00 92.81 163 PRO A O 1
ATOM 1200 N N . GLU A 1 164 ? -15.096 -0.346 3.655 1.00 95.50 164 GLU A N 1
ATOM 1201 C CA . GLU A 1 164 ? -14.914 -0.387 2.197 1.00 95.50 164 GLU A CA 1
ATOM 1202 C C . GLU A 1 164 ? -14.257 -1.700 1.753 1.00 95.50 164 GLU A C 1
ATOM 1204 O O . GLU A 1 164 ? -14.658 -2.284 0.748 1.00 95.50 164 GLU A O 1
ATOM 1209 N N . ALA A 1 165 ? -13.297 -2.215 2.528 1.00 90.56 165 ALA A N 1
ATOM 1210 C CA . ALA A 1 165 ? -12.690 -3.520 2.285 1.00 90.56 165 ALA A CA 1
ATOM 1211 C C . ALA A 1 165 ? -13.702 -4.667 2.437 1.00 90.56 165 ALA A C 1
ATOM 1213 O O . ALA A 1 165 ? -13.632 -5.649 1.697 1.00 90.56 165 ALA A O 1
ATOM 1214 N N . ALA A 1 166 ? -14.657 -4.548 3.365 1.00 88.44 166 ALA A N 1
ATOM 1215 C CA . ALA A 1 166 ? -15.751 -5.505 3.504 1.00 88.44 166 ALA A CA 1
ATOM 1216 C C . ALA A 1 166 ? -16.682 -5.489 2.280 1.00 88.44 166 ALA A C 1
ATOM 1218 O O . ALA A 1 166 ? -17.043 -6.554 1.779 1.00 88.44 166 ALA A O 1
ATOM 1219 N N . VAL A 1 167 ? -17.010 -4.303 1.754 1.00 92.31 167 VAL A N 1
ATOM 1220 C CA . VAL A 1 167 ? -17.754 -4.172 0.490 1.00 92.31 167 VAL A CA 1
ATOM 1221 C C . VAL A 1 167 ? -16.965 -4.772 -0.669 1.00 92.31 167 VAL A C 1
ATOM 1223 O O . VAL A 1 167 ? -17.526 -5.561 -1.419 1.00 92.31 167 VAL A O 1
ATOM 1226 N N . MET A 1 168 ? -15.668 -4.480 -0.798 1.00 90.00 168 MET A N 1
ATOM 1227 C CA . MET A 1 168 ? -14.837 -5.084 -1.847 1.00 90.00 168 MET A CA 1
ATOM 1228 C C . MET A 1 168 ? -14.813 -6.608 -1.784 1.00 90.00 168 MET A C 1
ATOM 1230 O O . MET A 1 168 ? -14.877 -7.257 -2.822 1.00 90.00 168 MET A O 1
ATOM 1234 N N . ALA A 1 169 ? -14.734 -7.188 -0.588 1.00 85.62 169 ALA A N 1
ATOM 1235 C CA . ALA A 1 169 ? -14.750 -8.638 -0.434 1.00 85.62 169 ALA A CA 1
ATOM 1236 C C . ALA A 1 169 ? -16.089 -9.263 -0.870 1.00 85.62 169 ALA A C 1
ATOM 1238 O O . ALA A 1 169 ? -16.105 -10.408 -1.315 1.00 85.62 169 ALA A O 1
ATOM 1239 N N . ALA A 1 170 ? -17.199 -8.529 -0.739 1.00 88.06 170 ALA A N 1
ATOM 1240 C CA . ALA A 1 170 ? -18.536 -9.005 -1.088 1.00 88.06 170 ALA A CA 1
ATOM 1241 C C . ALA A 1 170 ? -18.935 -8.712 -2.547 1.00 88.06 170 ALA A C 1
ATOM 1243 O O . ALA A 1 170 ? -19.607 -9.526 -3.175 1.00 88.06 170 ALA A O 1
ATOM 1244 N N . GLU A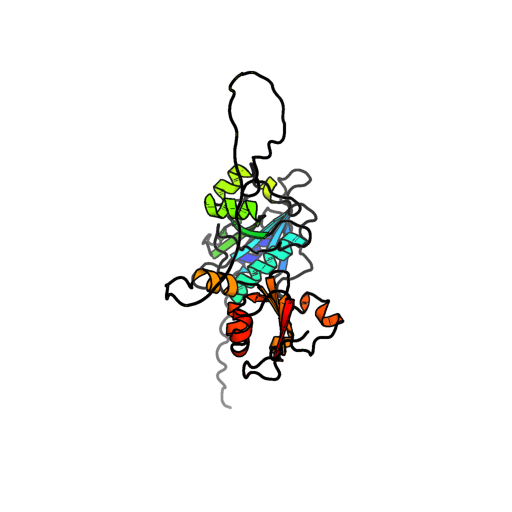 1 171 ? -18.547 -7.552 -3.077 1.00 90.00 171 GLU A N 1
ATOM 1245 C CA . GLU A 1 171 ? -19.073 -6.984 -4.328 1.00 90.00 171 GLU A CA 1
ATOM 1246 C C . GLU A 1 171 ? -17.968 -6.630 -5.343 1.00 90.00 171 GLU A C 1
ATOM 1248 O O . GLU A 1 171 ? -18.255 -6.166 -6.448 1.00 90.00 171 GLU A O 1
ATOM 1253 N N . GLY A 1 172 ? -16.698 -6.843 -4.989 1.00 90.12 172 GLY A N 1
ATOM 1254 C CA . GLY A 1 172 ? -15.547 -6.479 -5.811 1.00 90.12 172 GLY A CA 1
ATOM 1255 C C . GLY A 1 172 ? -15.306 -4.969 -5.900 1.00 90.12 172 GLY A C 1
ATOM 1256 O O . GLY A 1 172 ? -16.005 -4.148 -5.298 1.00 90.12 172 GLY A O 1
ATOM 1257 N N . TRP A 1 173 ? -14.292 -4.587 -6.679 1.00 91.81 173 TRP A N 1
ATOM 1258 C CA . TRP A 1 173 ? -13.913 -3.183 -6.875 1.00 91.81 173 TRP A CA 1
ATOM 1259 C C . TRP A 1 173 ? -15.029 -2.364 -7.533 1.00 91.81 173 TRP A C 1
ATOM 1261 O O . TRP A 1 173 ? -15.323 -1.251 -7.100 1.00 91.81 173 TRP A O 1
ATOM 1271 N N . ALA A 1 174 ? -15.705 -2.941 -8.530 1.00 91.69 174 ALA A N 1
ATOM 1272 C CA . ALA A 1 174 ? -16.830 -2.298 -9.204 1.00 91.69 174 ALA A CA 1
ATOM 1273 C C . ALA A 1 174 ? -17.994 -2.000 -8.242 1.00 91.69 174 ALA A C 1
ATOM 1275 O O . ALA A 1 174 ? -18.580 -0.920 -8.311 1.00 91.69 174 ALA A O 1
ATOM 1276 N N . GLY A 1 175 ? -18.297 -2.917 -7.315 1.00 93.31 175 GLY A N 1
ATOM 1277 C CA . GLY A 1 175 ? -19.315 -2.705 -6.287 1.00 93.31 175 GLY A CA 1
ATOM 1278 C C . GLY A 1 175 ? -18.945 -1.590 -5.312 1.00 93.31 175 GLY A C 1
ATOM 1279 O O . GLY A 1 175 ? -19.763 -0.710 -5.037 1.00 93.31 175 GLY A O 1
ATOM 1280 N N . LEU A 1 176 ? -17.686 -1.557 -4.856 1.00 95.12 176 LEU A N 1
ATOM 1281 C CA . LEU A 1 176 ? -17.201 -0.456 -4.022 1.00 95.12 176 LEU A CA 1
ATOM 1282 C C . LEU A 1 176 ? -17.302 0.891 -4.750 1.00 95.12 176 LEU A C 1
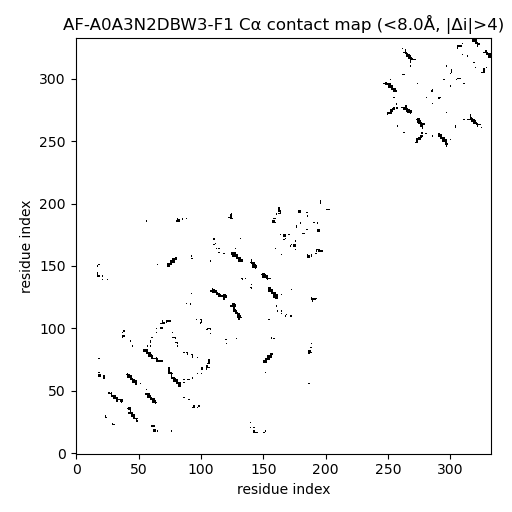ATOM 1284 O O . LEU A 1 176 ? -17.833 1.841 -4.179 1.00 95.12 176 LEU A O 1
ATOM 1288 N N . LEU A 1 177 ? -16.849 0.978 -6.004 1.00 94.50 177 LEU A N 1
ATOM 1289 C CA . LEU A 1 177 ? -16.944 2.211 -6.790 1.00 94.50 177 LEU A CA 1
ATOM 1290 C C . LEU A 1 177 ? -18.391 2.676 -6.978 1.00 94.50 177 LEU A C 1
ATOM 1292 O O . LEU A 1 177 ? -18.667 3.866 -6.842 1.00 94.50 177 LEU A O 1
ATOM 1296 N N . ALA A 1 178 ? -19.321 1.754 -7.240 1.00 94.69 178 ALA A N 1
ATOM 1297 C CA . ALA A 1 178 ? -20.736 2.086 -7.371 1.00 94.69 178 ALA A CA 1
ATOM 1298 C C . ALA A 1 178 ? -21.309 2.690 -6.078 1.00 94.69 178 ALA A C 1
ATOM 1300 O O . ALA A 1 178 ? -22.085 3.642 -6.138 1.00 94.69 178 ALA A O 1
ATOM 1301 N N . ARG A 1 179 ? -20.904 2.178 -4.907 1.00 95.19 179 ARG A N 1
ATOM 1302 C CA . ARG A 1 179 ? -21.331 2.721 -3.607 1.00 95.19 179 ARG A CA 1
ATOM 1303 C C . ARG A 1 179 ? -20.645 4.039 -3.251 1.00 95.19 179 ARG A C 1
ATOM 1305 O O . ARG A 1 179 ? -21.295 4.915 -2.692 1.00 95.19 179 ARG A O 1
ATOM 1312 N N . ALA A 1 180 ? -19.363 4.179 -3.579 1.00 95.12 180 ALA A N 1
ATOM 1313 C CA . ALA A 1 180 ? -18.605 5.407 -3.360 1.00 95.12 180 ALA A CA 1
ATOM 1314 C C . ALA A 1 180 ? -19.041 6.547 -4.301 1.00 95.12 180 ALA A C 1
ATOM 1316 O O . ALA A 1 180 ? -18.784 7.715 -4.022 1.00 95.12 180 ALA A O 1
ATOM 1317 N N . GLY A 1 181 ? -19.693 6.218 -5.422 1.00 94.94 181 GLY A N 1
ATOM 1318 C CA . GLY A 1 181 ? -20.187 7.159 -6.430 1.00 94.94 181 GLY A CA 1
ATOM 1319 C C . GLY A 1 181 ? -19.108 7.628 -7.408 1.00 94.94 181 GLY A C 1
ATOM 1320 O O . GLY A 1 181 ? -19.387 7.799 -8.593 1.00 94.94 181 GLY A O 1
ATOM 1321 N N . SER A 1 182 ? -17.868 7.787 -6.948 1.00 92.38 182 SER A N 1
ATOM 1322 C CA . SER A 1 182 ? -16.710 8.039 -7.803 1.00 92.38 182 SER A CA 1
ATOM 1323 C C . SER A 1 182 ? -15.422 7.517 -7.171 1.00 92.38 182 SER A C 1
ATOM 1325 O O . SER A 1 182 ? -15.338 7.277 -5.966 1.00 92.38 182 SER A O 1
ATOM 1327 N N . ILE A 1 183 ? -14.383 7.379 -7.993 1.00 93.25 183 ILE A N 1
ATOM 1328 C CA . ILE A 1 183 ? -13.039 7.061 -7.507 1.00 93.25 183 ILE A CA 1
ATOM 1329 C C . ILE A 1 183 ? -12.452 8.189 -6.646 1.00 93.25 183 ILE A C 1
ATOM 1331 O O . ILE A 1 183 ? -11.644 7.924 -5.761 1.00 93.25 183 ILE A O 1
ATOM 1335 N N . ASP A 1 184 ? -12.881 9.434 -6.866 1.00 92.62 184 ASP A N 1
ATOM 1336 C CA . ASP A 1 184 ? -12.383 10.603 -6.135 1.00 92.62 184 ASP A CA 1
ATOM 1337 C C . ASP A 1 184 ? -12.809 10.588 -4.668 1.00 92.62 184 ASP A C 1
ATOM 1339 O O . ASP A 1 184 ? -12.028 10.962 -3.793 1.00 92.62 184 ASP A O 1
ATOM 1343 N N . ALA A 1 185 ? -13.987 10.028 -4.380 1.00 94.88 185 ALA A N 1
ATOM 1344 C CA . ALA A 1 185 ? -14.452 9.804 -3.015 1.00 94.88 185 ALA A CA 1
ATOM 1345 C C . ALA A 1 185 ? -13.539 8.853 -2.209 1.00 94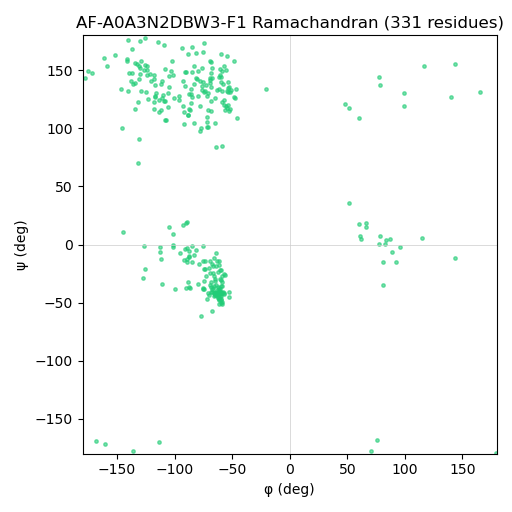.88 185 ALA A C 1
ATOM 1347 O O . ALA A 1 185 ? -13.598 8.839 -0.981 1.00 94.88 185 ALA A O 1
ATOM 1348 N N . LEU A 1 186 ? -12.679 8.074 -2.880 1.00 96.25 186 LEU A N 1
ATOM 1349 C CA . LEU A 1 186 ? -11.779 7.095 -2.265 1.00 96.25 186 LEU A CA 1
ATOM 1350 C C . LEU A 1 186 ? -10.325 7.577 -2.127 1.00 96.25 186 LEU A C 1
ATOM 1352 O O . LEU A 1 186 ? -9.487 6.814 -1.642 1.00 96.25 186 LEU A O 1
ATOM 1356 N N . LEU A 1 187 ? -9.988 8.797 -2.557 1.00 95.00 187 LEU A N 1
ATOM 1357 C CA . LEU A 1 187 ? -8.588 9.248 -2.561 1.00 95.00 187 LEU A CA 1
ATOM 1358 C C . LEU A 1 187 ? -8.146 9.853 -1.233 1.00 95.00 187 LEU A C 1
ATOM 1360 O O . LEU A 1 187 ? -7.004 9.653 -0.828 1.00 95.00 187 LEU A O 1
ATOM 1364 N N . ASP A 1 188 ? -9.032 10.594 -0.564 1.00 94.69 188 ASP A N 1
ATOM 1365 C CA . ASP A 1 188 ? -8.704 11.252 0.699 1.00 94.69 188 ASP A CA 1
ATOM 1366 C C . ASP A 1 188 ? -8.497 10.212 1.803 1.00 94.69 188 ASP A C 1
ATOM 1368 O O . ASP A 1 188 ? -9.428 9.498 2.189 1.00 94.69 188 ASP A O 1
ATOM 1372 N N . VAL A 1 189 ? -7.272 10.121 2.319 1.00 93.00 189 VAL A N 1
ATOM 1373 C CA . VAL A 1 189 ? -6.905 9.156 3.364 1.00 93.00 189 VAL A CA 1
ATOM 1374 C C . VAL A 1 189 ? -7.428 9.557 4.742 1.00 93.00 189 VAL A C 1
ATOM 1376 O O . VAL A 1 189 ? -7.437 8.733 5.652 1.00 93.00 189 VAL A O 1
ATOM 1379 N N . GLN A 1 190 ? -7.875 10.804 4.910 1.00 92.12 190 GLN A N 1
ATOM 1380 C CA . GLN A 1 190 ? -8.490 11.299 6.142 1.00 92.12 190 GLN A CA 1
ATOM 1381 C C . GLN A 1 190 ? -10.002 11.058 6.187 1.00 92.12 190 GLN A C 1
ATOM 1383 O O . GLN A 1 190 ? -10.632 11.290 7.223 1.00 92.12 190 GLN A O 1
ATOM 1388 N N . ARG A 1 191 ? -10.602 10.556 5.099 1.00 94.06 191 ARG A N 1
ATOM 1389 C CA . ARG A 1 191 ? -12.023 10.204 5.087 1.00 94.06 191 ARG A CA 1
ATOM 1390 C C . ARG A 1 191 ? -12.330 9.130 6.136 1.00 94.06 191 ARG A C 1
ATOM 1392 O O . ARG A 1 191 ? -11.508 8.270 6.448 1.00 94.06 191 ARG A O 1
ATOM 1399 N N . THR A 1 192 ? -13.560 9.144 6.640 1.00 91.19 192 THR A N 1
ATOM 1400 C CA . THR A 1 192 ? -14.045 8.121 7.580 1.00 91.19 192 THR A CA 1
ATOM 1401 C C . THR A 1 192 ? -14.382 6.819 6.858 1.00 91.19 192 THR A C 1
ATOM 1403 O O . THR A 1 192 ? -13.772 5.797 7.130 1.00 91.19 192 THR A O 1
ATOM 1406 N N . SER A 1 193 ? -15.340 6.851 5.934 1.00 90.75 193 SER A N 1
ATOM 1407 C CA . SER A 1 193 ? -15.662 5.769 5.001 1.00 90.75 193 SER A CA 1
ATOM 1408 C C . SER A 1 193 ? -16.677 6.301 3.993 1.00 90.75 193 SER A C 1
ATOM 1410 O O . SER A 1 193 ? -17.507 7.139 4.345 1.00 90.75 193 SER A O 1
ATOM 1412 N N . THR A 1 194 ? -16.627 5.822 2.754 1.00 92.00 194 THR A N 1
ATOM 1413 C CA . THR A 1 194 ? -17.650 6.112 1.733 1.00 92.00 194 THR A CA 1
ATOM 1414 C C . THR A 1 194 ? -18.868 5.196 1.834 1.00 92.00 194 THR A C 1
ATOM 1416 O O . THR A 1 194 ? -19.881 5.438 1.180 1.00 92.00 194 THR A O 1
ATOM 1419 N N . VAL A 1 195 ? -18.798 4.154 2.668 1.00 89.31 195 VAL A N 1
ATOM 1420 C CA . VAL A 1 195 ? -19.872 3.177 2.850 1.00 89.31 195 VAL A CA 1
ATOM 1421 C C . VAL A 1 195 ? -20.280 3.083 4.325 1.00 89.31 195 VAL A C 1
ATOM 1423 O O . VAL A 1 195 ? -19.455 3.307 5.213 1.00 89.31 195 VAL A O 1
ATOM 1426 N N . PRO A 1 196 ? -21.547 2.751 4.630 1.00 75.50 196 PRO A N 1
ATOM 1427 C CA . PRO A 1 196 ? -21.975 2.534 6.007 1.00 75.50 196 PRO A CA 1
ATOM 1428 C C . PRO A 1 196 ? -21.185 1.398 6.666 1.00 75.50 196 PRO A C 1
ATOM 1430 O O . PRO A 1 196 ? -20.884 0.388 6.027 1.00 75.50 196 PRO A O 1
ATOM 1433 N N . ALA A 1 197 ? -20.898 1.534 7.962 1.00 58.88 197 ALA A N 1
ATOM 1434 C CA . ALA A 1 197 ? -20.310 0.452 8.743 1.00 58.88 197 ALA A CA 1
ATOM 1435 C C . ALA A 1 197 ? -21.228 -0.791 8.731 1.00 58.88 197 ALA A C 1
ATOM 1437 O O . ALA A 1 197 ? -22.456 -0.639 8.686 1.00 58.88 197 ALA A O 1
ATOM 1438 N N . PRO A 1 198 ? -20.682 -2.019 8.811 1.00 48.53 198 PRO A N 1
ATOM 1439 C CA . PRO A 1 198 ? -21.498 -3.226 8.900 1.00 48.53 198 PRO A CA 1
ATOM 1440 C C . PRO A 1 198 ? -22.453 -3.135 10.104 1.00 48.53 198 PRO A C 1
ATOM 1442 O O . PRO A 1 198 ? -22.013 -3.055 11.248 1.00 48.53 198 PRO A O 1
ATOM 1445 N N . GLY A 1 199 ? -23.764 -3.104 9.843 1.00 48.47 199 GLY A N 1
ATOM 1446 C CA . GLY A 1 199 ? -24.811 -2.948 10.866 1.00 48.47 199 GLY A CA 1
ATOM 1447 C C . GLY A 1 199 ? -25.318 -1.516 11.091 1.00 48.47 199 GLY A C 1
ATOM 1448 O O . GLY A 1 199 ? -26.244 -1.320 11.876 1.00 48.47 199 GLY A O 1
ATOM 1449 N N . GLY A 1 200 ? -24.767 -0.519 10.395 1.00 33.16 200 GLY A N 1
ATOM 1450 C CA . GLY A 1 200 ? -25.278 0.850 10.379 1.00 33.16 200 GLY A CA 1
ATOM 1451 C C . GLY A 1 200 ? -26.342 1.044 9.299 1.00 33.16 200 GLY A C 1
ATOM 1452 O O . GLY A 1 200 ? -26.126 0.706 8.135 1.00 33.16 200 GLY A O 1
ATOM 1453 N N . ALA A 1 201 ? -27.492 1.607 9.674 1.00 31.00 201 ALA A N 1
ATOM 1454 C CA . ALA A 1 201 ? -28.475 2.116 8.719 1.00 31.00 201 ALA A CA 1
ATOM 1455 C C . ALA A 1 201 ? -27.819 3.142 7.763 1.00 31.00 201 ALA A C 1
ATOM 1457 O O . ALA A 1 201 ? -26.857 3.809 8.158 1.00 31.00 201 ALA A O 1
ATOM 1458 N N . PRO A 1 202 ? -28.302 3.278 6.514 1.00 33.19 202 PRO A N 1
ATOM 1459 C CA . PRO A 1 202 ? -27.642 4.104 5.512 1.00 33.19 202 PRO A CA 1
ATOM 1460 C C . PRO A 1 202 ? -27.572 5.570 5.953 1.00 33.19 202 PRO A C 1
ATOM 1462 O O . PRO A 1 202 ? -28.561 6.145 6.406 1.00 33.19 202 PRO A O 1
ATOM 1465 N N . VAL A 1 203 ? -26.397 6.182 5.788 1.00 37.38 203 VAL A N 1
ATOM 1466 C CA . VAL A 1 203 ? -26.208 7.623 5.969 1.00 37.38 203 VAL A CA 1
ATOM 1467 C C . VAL A 1 203 ? -26.754 8.317 4.724 1.00 37.38 203 VAL A C 1
ATOM 1469 O O . VAL A 1 203 ? -26.094 8.380 3.692 1.00 37.38 203 VAL A O 1
ATOM 1472 N N . THR A 1 204 ? -27.985 8.816 4.796 1.00 36.06 204 THR A N 1
ATOM 1473 C CA . THR A 1 204 ? -28.534 9.709 3.771 1.00 36.06 204 THR A CA 1
ATOM 1474 C C . THR A 1 204 ? -28.076 11.138 4.058 1.00 36.06 204 THR A C 1
ATOM 1476 O O . THR A 1 204 ? -28.596 11.786 4.968 1.00 36.06 204 THR A O 1
ATOM 1479 N N . GLY A 1 205 ? -27.110 11.637 3.285 1.00 28.75 205 GLY A N 1
ATOM 1480 C CA . GLY A 1 205 ? -26.842 13.071 3.177 1.00 28.75 205 GLY A CA 1
ATOM 1481 C C . GLY A 1 205 ? -28.008 13.756 2.459 1.00 28.75 205 GLY A C 1
ATOM 1482 O O . GLY A 1 205 ? -28.404 13.341 1.373 1.00 28.75 205 GLY A O 1
ATOM 1483 N N . ALA A 1 206 ? -28.609 14.758 3.099 1.00 32.34 206 ALA A N 1
ATOM 1484 C CA . ALA A 1 206 ? -29.820 15.419 2.630 1.00 32.34 206 ALA A CA 1
ATOM 1485 C C . ALA A 1 206 ? -29.567 16.362 1.439 1.00 32.34 206 ALA A C 1
ATOM 1487 O O . ALA A 1 206 ? -28.726 17.255 1.509 1.00 32.34 206 ALA A O 1
ATOM 1488 N N . GLY A 1 207 ? -30.393 16.213 0.399 1.00 25.52 207 GLY A N 1
ATOM 1489 C CA . GLY A 1 207 ? -30.605 17.174 -0.682 1.00 25.52 207 GLY A CA 1
ATOM 1490 C C . GLY A 1 207 ? -32.066 17.121 -1.147 1.00 25.52 207 GLY A C 1
ATOM 1491 O O . GLY A 1 207 ? -32.465 16.202 -1.848 1.00 25.52 207 GLY A O 1
ATOM 1492 N N . ASN A 1 208 ? -32.858 18.082 -0.666 1.00 30.25 208 ASN A N 1
ATOM 1493 C CA . ASN A 1 208 ? -34.284 18.385 -0.890 1.00 30.25 208 ASN A CA 1
ATOM 1494 C C . ASN A 1 208 ? -34.989 17.833 -2.155 1.00 30.25 208 ASN A C 1
ATOM 1496 O O . ASN A 1 208 ? -34.559 18.140 -3.262 1.00 30.25 208 ASN A O 1
ATOM 1500 N N . ARG A 1 209 ? -36.201 17.254 -1.993 1.00 26.11 209 ARG A N 1
ATOM 1501 C CA . ARG A 1 209 ? -37.514 17.836 -2.402 1.00 26.11 209 ARG A CA 1
ATOM 1502 C C . ARG A 1 209 ? -38.687 16.905 -2.018 1.00 26.11 209 ARG A C 1
ATOM 1504 O O . ARG A 1 209 ? -38.559 15.690 -2.036 1.00 26.11 209 ARG A O 1
ATOM 1511 N N . ALA A 1 210 ? -39.802 17.517 -1.622 1.00 28.84 210 ALA A N 1
ATOM 1512 C CA . ALA A 1 210 ? -41.018 16.927 -1.057 1.00 28.84 210 ALA A CA 1
ATOM 1513 C C . ALA A 1 210 ? -41.752 15.913 -1.963 1.00 28.84 210 ALA A C 1
ATOM 1515 O O . ALA A 1 210 ? -41.807 16.130 -3.165 1.00 28.84 210 ALA A O 1
ATOM 1516 N N . GLU A 1 211 ? -42.370 14.872 -1.385 1.00 27.30 211 GLU A N 1
ATOM 1517 C CA . GLU A 1 211 ? -43.832 14.736 -1.187 1.00 27.30 211 GLU A CA 1
ATOM 1518 C C . GLU A 1 211 ? -44.255 13.292 -0.828 1.00 27.30 211 GLU A C 1
ATOM 1520 O O . GLU A 1 211 ? -43.921 12.330 -1.505 1.00 27.30 211 GLU A O 1
ATOM 1525 N N . ASN A 1 212 ? -45.075 13.199 0.226 1.00 25.97 212 ASN A N 1
ATOM 1526 C CA . ASN A 1 212 ? -46.292 12.384 0.329 1.00 25.97 212 ASN A CA 1
ATOM 1527 C C . ASN A 1 212 ? -46.212 10.843 0.165 1.00 25.97 212 ASN A C 1
ATOM 1529 O O . ASN A 1 212 ? -46.190 10.316 -0.940 1.00 25.97 212 ASN A O 1
ATOM 1533 N N . THR A 1 213 ? -46.390 10.097 1.265 1.00 31.77 213 THR A N 1
ATOM 1534 C CA . THR A 1 213 ? -47.543 9.180 1.451 1.00 31.77 213 THR A CA 1
ATOM 1535 C C . THR A 1 213 ? -47.563 8.549 2.850 1.00 31.77 213 THR A C 1
ATOM 1537 O O . THR A 1 213 ? -46.551 8.400 3.526 1.00 31.77 213 THR A O 1
ATOM 1540 N N . ARG A 1 214 ? -48.787 8.271 3.308 1.00 28.59 214 ARG A N 1
ATOM 1541 C CA . ARG A 1 214 ? -49.199 7.845 4.654 1.00 28.59 214 ARG A CA 1
ATOM 1542 C C . ARG A 1 214 ? -49.160 6.316 4.841 1.00 28.59 214 ARG A C 1
ATOM 1544 O O . ARG A 1 214 ? -49.341 5.587 3.874 1.00 28.59 214 ARG A O 1
ATOM 1551 N N . ASN A 1 215 ? -49.201 5.917 6.124 1.00 28.33 215 ASN A N 1
ATOM 1552 C CA . ASN A 1 215 ? -49.575 4.604 6.710 1.00 28.33 215 ASN A CA 1
ATOM 1553 C C . ASN A 1 215 ? -48.499 3.500 6.613 1.00 28.33 215 ASN A C 1
ATOM 1555 O O . ASN A 1 215 ? -47.788 3.435 5.629 1.00 28.33 215 ASN A O 1
ATOM 1559 N N . ALA A 1 216 ? -48.291 2.586 7.571 1.00 28.55 216 ALA A N 1
ATOM 1560 C CA . ALA A 1 216 ? -49.089 2.062 8.691 1.00 28.55 216 ALA A CA 1
ATOM 1561 C C . ALA A 1 216 ? -48.148 1.697 9.877 1.00 28.55 216 ALA A C 1
ATOM 1563 O O . ALA A 1 216 ? -47.020 1.283 9.654 1.00 28.55 216 ALA A O 1
ATOM 1564 N N . ARG A 1 217 ? -48.437 2.061 11.136 1.00 28.34 217 ARG A N 1
ATOM 1565 C CA . ARG A 1 217 ? -49.093 1.275 12.214 1.00 28.34 217 ARG A CA 1
ATOM 1566 C C . ARG A 1 217 ? -48.592 -0.171 12.489 1.00 28.34 217 ARG A C 1
ATOM 1568 O O . ARG A 1 217 ? -48.821 -1.054 11.677 1.00 28.34 217 ARG A O 1
ATOM 1575 N N . ASN A 1 218 ? -48.153 -0.357 13.754 1.00 28.47 218 ASN A N 1
ATOM 1576 C CA . ASN A 1 218 ? -48.113 -1.563 14.626 1.00 28.47 218 ASN A CA 1
ATOM 1577 C C . ASN A 1 218 ? -46.972 -2.586 14.361 1.00 28.47 218 ASN A C 1
ATOM 1579 O O . ASN A 1 218 ? -46.717 -2.902 13.214 1.00 28.47 218 ASN A O 1
ATOM 1583 N N . ALA A 1 219 ? -46.238 -3.189 15.315 1.00 27.23 219 ALA A N 1
ATOM 1584 C CA . ALA A 1 219 ? -46.352 -3.355 16.772 1.00 27.23 219 ALA A CA 1
ATOM 1585 C C . ALA A 1 219 ? -44.983 -3.738 17.423 1.00 27.23 219 ALA A C 1
ATOM 1587 O O . ALA A 1 219 ? -44.098 -4.279 16.767 1.00 27.23 219 ALA A O 1
ATOM 1588 N N . ARG A 1 220 ? -44.853 -3.523 18.741 1.00 24.92 220 ARG A N 1
ATOM 1589 C CA . ARG A 1 220 ? -43.932 -4.167 19.728 1.00 24.92 220 ARG A CA 1
ATOM 1590 C C . ARG A 1 220 ? -44.847 -4.714 20.869 1.00 24.92 220 ARG A C 1
ATOM 1592 O O . ARG A 1 220 ? -46.024 -4.346 20.817 1.00 24.92 220 ARG A O 1
ATOM 1599 N N . PRO A 1 221 ? -44.412 -5.422 21.949 1.00 45.00 221 PRO A N 1
ATOM 1600 C CA . PRO A 1 221 ? -43.077 -5.916 22.362 1.00 45.00 221 PRO A CA 1
ATOM 1601 C C . PRO A 1 221 ? -43.047 -7.342 22.996 1.00 45.00 221 PRO A C 1
ATOM 1603 O O . PRO A 1 221 ? -44.081 -7.978 23.149 1.00 45.00 221 PRO A O 1
ATOM 1606 N N . THR A 1 222 ? -41.868 -7.900 23.333 1.00 26.75 222 THR A N 1
ATOM 1607 C CA . THR A 1 222 ? -41.344 -8.297 24.690 1.00 26.75 222 THR A CA 1
ATOM 1608 C C . THR A 1 222 ? -40.522 -9.603 24.511 1.00 26.75 222 THR A C 1
ATOM 1610 O O . THR A 1 222 ? -40.745 -10.276 23.515 1.00 26.75 222 THR A O 1
ATOM 1613 N N . GLY A 1 223 ? -39.531 -10.051 25.296 1.00 24.64 223 GLY A N 1
ATOM 1614 C CA . GLY A 1 223 ? -39.009 -9.755 26.637 1.00 24.64 223 GLY A CA 1
ATOM 1615 C C . GLY A 1 223 ? -37.628 -10.442 26.841 1.00 24.64 223 GLY A C 1
ATOM 1616 O O . GLY A 1 223 ? -37.014 -10.884 25.875 1.00 24.64 223 GLY A O 1
ATOM 1617 N N . ALA A 1 224 ? -37.115 -10.468 28.075 1.00 24.69 224 ALA A N 1
ATOM 1618 C CA . ALA A 1 224 ? -35.688 -10.523 28.437 1.00 24.69 224 ALA A CA 1
ATOM 1619 C C . ALA A 1 224 ? -35.146 -11.852 29.045 1.00 24.69 224 ALA A C 1
ATOM 1621 O O . ALA A 1 224 ? -35.926 -12.687 29.489 1.00 24.69 224 ALA A O 1
ATOM 1622 N N . ALA A 1 225 ? -33.802 -11.893 29.184 1.00 24.08 225 ALA A N 1
ATOM 1623 C CA . ALA A 1 225 ? -32.956 -12.482 30.258 1.00 24.08 225 ALA A CA 1
ATOM 1624 C C . ALA A 1 225 ? -32.280 -13.881 30.111 1.00 24.08 225 ALA A C 1
ATOM 1626 O O . ALA A 1 225 ? -32.923 -14.887 29.836 1.00 24.08 225 ALA A O 1
ATOM 1627 N N . SER A 1 226 ? -30.963 -13.911 30.413 1.00 28.58 226 SER A N 1
ATOM 1628 C CA . SER A 1 226 ? -30.084 -15.071 30.751 1.00 28.58 226 SER A CA 1
ATOM 1629 C C . SER A 1 226 ? -29.994 -15.279 32.285 1.00 28.58 226 SER A C 1
ATOM 1631 O O . SER A 1 226 ? -30.404 -14.354 32.994 1.00 28.58 226 SER A O 1
ATOM 1633 N N . PRO A 1 227 ? -29.437 -16.401 32.841 1.00 33.00 227 PRO A N 1
ATOM 1634 C CA . PRO A 1 227 ? -28.020 -16.420 33.326 1.00 33.00 227 PRO A CA 1
ATOM 1635 C C . PRO A 1 227 ? -27.251 -17.796 33.487 1.00 33.00 227 PRO A C 1
ATOM 1637 O O . PRO A 1 227 ? -27.849 -18.831 33.737 1.00 33.00 227 PRO A O 1
ATOM 1640 N N . VAL A 1 228 ? -25.898 -17.743 33.380 1.00 27.94 228 VAL A N 1
ATOM 1641 C CA . VAL A 1 228 ? -24.741 -18.295 34.191 1.00 27.94 228 VAL A CA 1
ATOM 1642 C C . VAL A 1 228 ? -24.570 -19.794 34.647 1.00 27.94 228 VAL A C 1
ATOM 1644 O O . VAL A 1 228 ? -25.260 -20.232 35.554 1.00 27.94 228 VAL A O 1
ATOM 1647 N N . GLY A 1 229 ? -23.486 -20.479 34.177 1.00 22.05 229 GLY A N 1
ATOM 1648 C CA . GLY A 1 229 ? -22.292 -20.974 34.954 1.00 22.05 229 GLY A CA 1
ATOM 1649 C C . GLY A 1 229 ? -22.095 -22.442 35.472 1.00 22.05 229 GLY A C 1
ATOM 1650 O O . GLY A 1 229 ? -22.782 -22.841 36.403 1.00 22.05 229 GLY A O 1
ATOM 1651 N N . GLY A 1 230 ? -21.019 -23.155 35.028 1.00 20.86 230 GLY A N 1
ATOM 1652 C CA . GLY A 1 230 ? -20.267 -24.211 35.793 1.00 20.86 230 GLY A CA 1
ATOM 1653 C C . GLY A 1 230 ? -19.782 -25.511 35.053 1.00 20.86 230 GLY A C 1
ATOM 1654 O O . GLY A 1 230 ? -20.632 -26.171 34.468 1.00 20.86 230 GLY A O 1
ATOM 1655 N N . PRO A 1 231 ? -18.479 -25.934 35.082 1.00 29.91 231 PRO A N 1
ATOM 1656 C CA . PRO A 1 231 ? -17.900 -27.119 34.367 1.00 29.91 231 PRO A CA 1
ATOM 1657 C C . PRO A 1 231 ? -17.407 -28.265 35.325 1.00 29.91 231 PRO A C 1
ATOM 1659 O O . PRO A 1 231 ? -17.626 -28.097 36.526 1.00 29.91 231 PRO A O 1
ATOM 1662 N N . PRO A 1 232 ? -16.662 -29.354 34.929 1.00 49.09 232 PRO A N 1
ATOM 1663 C CA . PRO A 1 232 ? -16.241 -29.885 33.602 1.00 49.09 232 PRO A CA 1
ATOM 1664 C C . PRO A 1 232 ? -16.367 -31.439 33.379 1.00 49.09 232 PRO A C 1
ATOM 1666 O O . PRO A 1 232 ? -16.697 -32.195 34.289 1.00 49.09 232 PRO A O 1
ATOM 1669 N N . THR A 1 233 ? -15.928 -31.887 32.181 1.00 27.30 233 THR A N 1
ATOM 1670 C CA . THR A 1 233 ? -15.363 -33.205 31.729 1.00 27.30 233 THR A CA 1
ATOM 1671 C C . THR A 1 233 ? -16.185 -33.987 30.679 1.00 27.30 233 THR A C 1
ATOM 1673 O O . THR A 1 233 ? -17.367 -33.720 30.499 1.00 27.30 233 THR A O 1
ATOM 1676 N N . PRO A 1 234 ? -15.540 -34.836 29.850 1.00 33.94 234 PRO A N 1
ATOM 1677 C CA . PRO A 1 234 ? -14.925 -34.442 28.588 1.00 33.94 234 PRO A CA 1
ATOM 1678 C C . PRO A 1 234 ? -15.631 -35.135 27.417 1.00 33.94 234 PRO A C 1
ATOM 1680 O O . PRO A 1 234 ? -15.778 -36.355 27.397 1.00 33.94 234 PRO A O 1
ATOM 1683 N N . VAL A 1 235 ? -16.019 -34.376 26.402 1.00 27.23 235 VAL A N 1
ATOM 1684 C CA . VAL A 1 235 ? -16.495 -34.954 25.145 1.00 27.23 235 VAL A CA 1
ATOM 1685 C C . VAL A 1 235 ? -15.558 -34.516 24.041 1.00 27.23 235 VAL A C 1
ATOM 1687 O O . VAL A 1 235 ? -15.371 -33.329 23.786 1.00 27.23 235 VAL A O 1
ATOM 1690 N N . ASN A 1 236 ? -14.914 -35.524 23.457 1.00 39.28 236 ASN A N 1
ATOM 1691 C CA . ASN A 1 236 ? -14.229 -35.436 22.184 1.00 39.28 236 ASN A CA 1
ATOM 1692 C C . ASN A 1 236 ? -15.211 -34.869 21.165 1.00 39.28 236 ASN A C 1
ATOM 1694 O O . ASN A 1 236 ? -16.185 -35.540 20.841 1.00 39.28 236 ASN A O 1
ATOM 1698 N N . ASP A 1 237 ? -14.927 -33.679 20.650 1.00 27.42 237 ASP A N 1
ATOM 1699 C CA . ASP A 1 237 ? -15.537 -33.228 19.413 1.00 27.42 237 ASP A CA 1
ATOM 1700 C C . ASP A 1 237 ? -14.521 -32.488 18.552 1.00 27.42 237 ASP A C 1
ATOM 1702 O O . ASP A 1 237 ? -13.766 -31.612 18.988 1.00 27.42 237 ASP A O 1
ATOM 1706 N N . ALA A 1 238 ? -14.511 -32.899 17.292 1.00 31.42 238 ALA A N 1
ATOM 1707 C CA . ALA A 1 238 ? -13.777 -32.315 16.196 1.00 31.42 238 ALA A CA 1
ATOM 1708 C C . ALA A 1 238 ? -14.279 -30.881 15.931 1.00 31.42 238 ALA A C 1
ATOM 1710 O O . ALA A 1 238 ? -15.119 -30.652 15.067 1.00 31.42 238 ALA A O 1
ATOM 1711 N N . GLY A 1 239 ? -13.757 -29.914 16.694 1.00 30.08 239 GLY A N 1
ATOM 1712 C CA . GLY A 1 239 ? -14.089 -28.486 16.577 1.00 30.08 239 GLY A CA 1
ATOM 1713 C C . GLY A 1 239 ? -12.928 -27.518 16.857 1.00 30.08 239 GLY A C 1
ATOM 1714 O O . GLY A 1 239 ? -13.144 -26.316 16.979 1.00 30.08 239 GLY A O 1
ATOM 1715 N N . ALA A 1 240 ? -11.685 -28.001 16.960 1.00 33.62 240 ALA A N 1
ATOM 1716 C CA . ALA A 1 240 ? -10.529 -27.209 17.405 1.00 33.62 240 ALA A CA 1
ATOM 1717 C C . ALA A 1 240 ? -9.767 -26.456 16.292 1.00 33.62 240 ALA A C 1
ATOM 1719 O O . ALA A 1 240 ? -8.612 -26.075 16.484 1.00 33.62 240 ALA A O 1
ATOM 1720 N N . THR A 1 241 ? -10.374 -26.225 15.127 1.00 37.91 241 THR A N 1
ATOM 1721 C CA . THR A 1 241 ? -9.726 -25.440 14.064 1.00 37.91 241 THR A CA 1
ATOM 1722 C C . THR A 1 241 ? -10.002 -23.942 14.196 1.00 37.91 241 THR A C 1
ATOM 1724 O O . THR A 1 241 ? -9.108 -23.158 13.920 1.00 37.91 241 THR A O 1
ATOM 1727 N N . GLY A 1 242 ? -11.165 -23.516 14.707 1.00 35.00 242 GLY A N 1
ATOM 1728 C CA . GLY A 1 242 ? -11.545 -22.093 14.741 1.00 35.00 242 GLY A CA 1
ATOM 1729 C C . GLY A 1 242 ? -10.772 -21.232 15.751 1.00 35.00 242 GLY A C 1
ATOM 1730 O O . GLY A 1 242 ? -10.291 -20.153 15.410 1.00 35.00 242 GLY A O 1
ATOM 1731 N N . THR A 1 243 ? -10.617 -21.699 16.994 1.00 41.84 243 THR A N 1
ATOM 1732 C CA . THR A 1 243 ? -9.930 -20.930 18.052 1.00 41.84 243 THR A CA 1
ATOM 1733 C C . THR A 1 243 ? -8.416 -20.936 17.864 1.00 41.84 243 THR A C 1
ATOM 1735 O O . THR A 1 243 ? -7.766 -19.919 18.092 1.00 41.84 243 THR A O 1
ATOM 1738 N N . THR A 1 244 ? -7.860 -22.066 17.416 1.00 50.47 244 THR A N 1
ATOM 1739 C CA . THR A 1 244 ? -6.436 -22.199 17.091 1.00 50.47 244 THR A CA 1
ATOM 1740 C C . THR A 1 244 ? -6.086 -21.310 15.900 1.00 50.47 244 THR A C 1
ATOM 1742 O O . THR A 1 244 ? -5.141 -20.542 15.996 1.00 50.47 244 THR A O 1
ATOM 1745 N N . ASP A 1 245 ? -6.905 -21.297 14.841 1.00 59.44 245 ASP A N 1
ATOM 1746 C CA . ASP A 1 245 ? -6.697 -20.437 13.667 1.00 59.44 245 ASP A CA 1
ATOM 1747 C C . ASP A 1 245 ? -6.819 -18.938 14.003 1.00 59.44 245 ASP A C 1
ATOM 1749 O O . ASP A 1 245 ? -5.973 -18.138 13.604 1.00 59.44 245 ASP A O 1
ATOM 1753 N N . ALA A 1 246 ? -7.801 -18.538 14.821 1.00 66.88 246 ALA A N 1
ATOM 1754 C CA . ALA A 1 246 ? -7.925 -17.149 15.272 1.00 66.88 246 ALA A CA 1
ATOM 1755 C C . ALA A 1 246 ? -6.741 -16.707 16.151 1.00 66.88 246 ALA A C 1
ATOM 1757 O O . ALA A 1 246 ? -6.222 -15.602 15.988 1.00 66.88 246 ALA A O 1
ATOM 1758 N N . ARG A 1 247 ? -6.282 -17.576 17.062 1.00 77.81 247 ARG A N 1
ATOM 1759 C CA . ARG A 1 247 ? -5.159 -17.291 17.964 1.00 77.81 247 ARG A CA 1
ATOM 1760 C C . ARG A 1 247 ? -3.831 -17.253 17.211 1.00 77.81 247 ARG A C 1
ATOM 1762 O O . ARG A 1 247 ? -3.052 -16.331 17.411 1.00 77.81 247 ARG A O 1
ATOM 1769 N N . SER A 1 248 ? -3.612 -18.174 16.275 1.00 78.56 248 SER A N 1
ATOM 1770 C CA . SER A 1 248 ? -2.457 -18.205 15.370 1.00 78.56 248 SER A CA 1
ATOM 1771 C C . SER A 1 248 ? -2.291 -16.922 14.544 1.00 78.56 248 SER A C 1
ATOM 1773 O O . SER A 1 248 ? -1.171 -16.575 14.173 1.00 78.56 248 SER A O 1
ATOM 1775 N N . ARG A 1 249 ? -3.378 -16.185 14.287 1.00 82.19 249 ARG A N 1
ATOM 1776 C CA . ARG A 1 249 ? -3.359 -14.901 13.567 1.00 82.19 249 ARG A CA 1
ATOM 1777 C C . ARG A 1 249 ? -3.195 -13.679 14.476 1.00 82.19 249 ARG A C 1
ATOM 1779 O O . ARG A 1 249 ? -3.103 -12.571 13.954 1.00 82.19 249 ARG A O 1
ATOM 1786 N N . MET A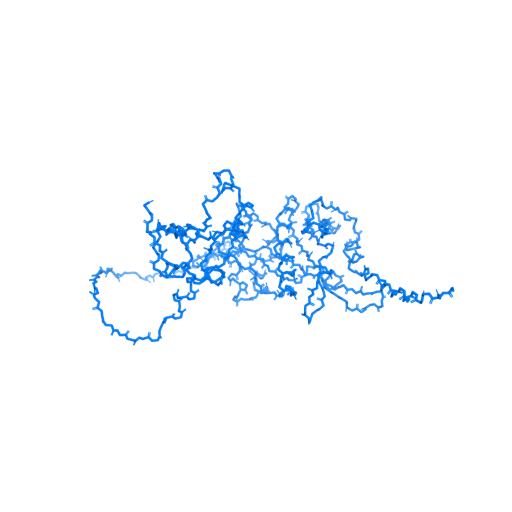 1 250 ? -3.158 -13.850 15.802 1.00 86.75 250 MET A N 1
ATOM 1787 C CA . MET A 1 250 ? -2.974 -12.729 16.728 1.00 86.75 250 MET A CA 1
ATOM 1788 C C . MET A 1 250 ? -1.642 -12.020 16.460 1.00 86.75 250 MET A C 1
ATOM 1790 O O . MET A 1 250 ? -0.638 -12.690 16.205 1.00 86.75 250 MET A O 1
ATOM 1794 N N . PRO A 1 251 ? -1.608 -10.679 16.519 1.00 85.56 251 PRO A N 1
ATOM 1795 C CA . PRO A 1 251 ? -0.381 -9.936 16.302 1.00 85.56 251 PRO A CA 1
ATOM 1796 C C . PRO A 1 251 ? 0.592 -10.165 17.457 1.00 85.56 251 PRO A C 1
ATOM 1798 O O . PRO A 1 251 ? 0.201 -10.158 18.625 1.00 85.56 251 PRO A O 1
ATOM 1801 N N . VAL A 1 252 ? 1.869 -10.317 17.123 1.00 93.94 252 VAL A N 1
ATOM 1802 C CA . VAL A 1 252 ? 2.987 -10.301 18.062 1.00 93.94 252 VAL A CA 1
ATOM 1803 C C . VAL A 1 252 ? 3.830 -9.069 17.766 1.00 93.94 252 VAL A C 1
ATOM 1805 O O . VAL A 1 252 ? 4.445 -8.980 16.704 1.00 93.94 252 VAL A O 1
ATOM 1808 N N . MET A 1 253 ? 3.876 -8.131 18.708 1.00 91.81 253 MET A N 1
ATOM 1809 C CA . MET A 1 253 ? 4.892 -7.085 18.751 1.00 91.81 253 MET A CA 1
ATOM 1810 C C . MET A 1 253 ? 6.212 -7.731 19.160 1.00 91.81 253 MET A C 1
ATOM 1812 O O . MET A 1 253 ? 6.374 -8.197 20.287 1.00 91.81 253 MET A O 1
ATOM 1816 N N . LEU A 1 254 ? 7.137 -7.805 18.219 1.00 92.75 254 LEU A N 1
ATOM 1817 C CA . LEU A 1 254 ? 8.398 -8.505 18.330 1.00 92.75 254 LEU A CA 1
ATOM 1818 C C . LEU A 1 254 ? 9.538 -7.491 18.349 1.00 92.75 254 LEU A C 1
ATOM 1820 O O . LEU A 1 254 ? 9.782 -6.811 17.356 1.00 92.75 254 LEU A O 1
ATOM 1824 N N . SER A 1 255 ? 10.273 -7.412 19.456 1.00 91.44 255 SER A N 1
ATOM 1825 C CA . SER A 1 255 ? 11.517 -6.639 19.489 1.00 91.44 255 SER A CA 1
ATOM 1826 C C . SER A 1 255 ? 12.471 -7.087 18.377 1.00 91.44 255 SER A C 1
ATOM 1828 O O . SER A 1 255 ? 12.752 -8.280 18.223 1.00 91.44 255 SER A O 1
ATOM 1830 N N . ARG A 1 256 ? 13.031 -6.143 17.617 1.00 90.69 256 ARG A N 1
ATOM 1831 C CA . ARG A 1 256 ? 14.021 -6.460 16.574 1.00 90.69 256 ARG A CA 1
ATOM 1832 C C . ARG A 1 256 ? 15.315 -7.054 17.139 1.00 90.69 256 ARG A C 1
ATOM 1834 O O . ARG A 1 256 ? 16.023 -7.750 16.409 1.00 90.69 256 ARG A O 1
ATOM 1841 N N . LEU A 1 257 ? 15.591 -6.894 18.439 1.00 90.69 257 LEU A N 1
ATOM 1842 C CA . LEU A 1 257 ? 16.698 -7.584 19.117 1.00 90.69 257 LEU A CA 1
ATOM 1843 C C . LEU A 1 257 ? 16.558 -9.113 19.095 1.00 90.69 257 LEU A C 1
ATOM 1845 O O . LEU A 1 257 ? 17.546 -9.822 19.287 1.00 90.69 257 LEU A O 1
ATOM 1849 N N . HIS A 1 258 ? 15.381 -9.648 18.756 1.00 90.12 258 HIS A N 1
ATOM 1850 C CA . HIS A 1 258 ? 15.192 -11.075 18.507 1.00 90.12 258 HIS A CA 1
ATOM 1851 C C . HIS A 1 258 ? 15.971 -11.631 17.305 1.00 90.12 258 HIS A C 1
ATOM 1853 O O . HIS A 1 258 ? 15.997 -12.845 17.087 1.00 90.12 258 HIS A O 1
ATOM 1859 N N . ALA A 1 259 ? 16.625 -10.777 16.513 1.00 81.25 259 ALA A N 1
ATOM 1860 C CA . ALA A 1 259 ? 17.642 -11.208 15.556 1.00 81.25 259 ALA A CA 1
ATOM 1861 C C . ALA A 1 259 ? 18.900 -11.784 16.239 1.00 81.25 259 ALA A C 1
ATOM 1863 O O . ALA A 1 259 ? 19.612 -12.570 15.622 1.00 81.25 259 ALA A O 1
ATOM 1864 N N . GLN A 1 260 ? 19.172 -11.403 17.492 1.00 79.94 260 GLN A N 1
ATOM 1865 C CA . GLN A 1 260 ? 20.411 -11.733 18.208 1.00 79.94 260 GLN A CA 1
ATOM 1866 C C . GLN A 1 260 ? 20.166 -12.410 19.565 1.00 79.94 260 GLN A C 1
ATOM 1868 O O . GLN A 1 260 ? 21.048 -13.106 20.066 1.00 79.94 260 GLN A O 1
ATOM 1873 N N . HIS A 1 261 ? 18.977 -12.250 20.154 1.00 81.81 261 HIS A N 1
ATOM 1874 C CA . HIS A 1 261 ? 18.659 -12.776 21.481 1.00 81.81 261 HIS A CA 1
ATOM 1875 C C . HIS A 1 261 ? 17.323 -13.541 21.509 1.00 81.81 261 HIS A C 1
ATOM 1877 O O . HIS A 1 261 ? 16.351 -13.133 20.867 1.00 81.81 261 HIS A O 1
ATOM 1883 N N . PRO A 1 262 ? 17.223 -14.644 22.272 1.00 87.75 262 PRO A N 1
ATOM 1884 C CA . PRO A 1 262 ? 15.969 -15.381 22.399 1.00 87.75 262 PRO A CA 1
ATOM 1885 C C . PRO A 1 262 ? 14.908 -14.579 23.180 1.00 87.75 262 PRO A C 1
ATOM 1887 O O . PRO A 1 262 ? 15.262 -13.704 23.977 1.00 87.75 262 PRO A O 1
ATOM 1890 N N . PRO A 1 263 ? 13.609 -14.889 23.007 1.00 92.69 263 PRO A N 1
ATOM 1891 C CA . PRO A 1 263 ? 12.550 -14.463 23.919 1.00 92.69 263 PRO A CA 1
ATOM 1892 C C . PRO A 1 263 ? 12.884 -14.709 25.386 1.00 92.69 263 PRO A C 1
ATOM 1894 O O . PRO A 1 263 ? 13.201 -15.829 25.785 1.00 92.69 263 PRO A O 1
ATOM 1897 N N . ARG A 1 264 ? 12.785 -13.642 26.183 1.00 91.88 264 ARG A N 1
ATOM 1898 C CA . ARG A 1 264 ? 12.843 -13.687 27.650 1.00 91.88 264 ARG A CA 1
ATOM 1899 C C . ARG A 1 264 ? 11.509 -13.356 28.276 1.00 91.88 264 ARG A C 1
ATOM 1901 O O . ARG A 1 264 ? 11.172 -13.944 29.295 1.00 91.88 264 ARG A O 1
ATOM 1908 N N . TRP A 1 265 ? 10.753 -12.466 27.650 1.00 94.69 265 TRP A N 1
ATOM 1909 C CA . TRP A 1 265 ? 9.451 -12.034 28.124 1.00 94.69 265 TRP A CA 1
ATOM 1910 C C . TRP A 1 265 ? 8.443 -12.157 27.000 1.00 94.69 265 TRP A C 1
ATOM 1912 O O . TRP A 1 265 ? 8.714 -11.706 25.888 1.00 94.69 265 TRP A O 1
ATOM 1922 N N . LEU A 1 266 ? 7.294 -12.754 27.293 1.00 97.19 266 LEU A N 1
ATOM 1923 C CA . LEU A 1 266 ? 6.168 -12.832 26.375 1.00 97.19 266 LEU A CA 1
ATOM 1924 C C . LEU A 1 266 ? 4.895 -12.480 27.130 1.00 97.19 266 LEU A C 1
ATOM 1926 O O . LEU A 1 266 ? 4.505 -13.190 28.051 1.00 97.19 266 LEU A O 1
ATOM 1930 N N . GLN A 1 267 ? 4.247 -11.394 26.741 1.00 95.88 267 GLN A N 1
ATOM 1931 C CA . GLN A 1 267 ? 3.016 -10.922 27.360 1.00 95.88 267 GLN A CA 1
ATOM 1932 C C . GLN A 1 267 ? 1.855 -11.073 26.389 1.00 95.88 267 GLN A C 1
ATOM 1934 O O . GLN A 1 267 ? 2.009 -10.729 25.223 1.00 95.88 267 GLN A O 1
ATOM 1939 N N . LEU A 1 268 ? 0.692 -11.522 26.861 1.00 93.94 268 LEU A N 1
ATOM 1940 C CA . LEU A 1 268 ? -0.570 -11.271 26.163 1.00 93.94 268 LEU A CA 1
ATOM 1941 C C . LEU A 1 268 ? -1.153 -9.977 26.727 1.00 93.94 268 LEU A C 1
ATOM 1943 O O . LEU A 1 268 ? -1.650 -9.955 27.851 1.00 93.94 268 LEU A O 1
ATOM 1947 N N . ALA A 1 269 ? -1.045 -8.882 25.985 1.00 84.50 269 ALA A N 1
ATOM 1948 C CA . ALA A 1 269 ? -1.522 -7.582 26.424 1.00 84.50 269 ALA A CA 1
ATOM 1949 C C . ALA A 1 269 ? -3.067 -7.543 26.493 1.00 84.50 269 ALA A C 1
ATOM 1951 O O . ALA A 1 269 ? -3.745 -8.333 25.829 1.00 84.50 269 ALA A O 1
ATOM 1952 N N . PRO A 1 270 ? -3.657 -6.629 27.289 1.00 79.81 270 PRO A N 1
ATOM 1953 C CA . PRO A 1 270 ? -5.114 -6.479 27.391 1.00 79.81 270 PRO A CA 1
ATOM 1954 C C . PRO A 1 270 ? -5.821 -6.200 26.056 1.00 79.81 270 PRO A C 1
ATOM 1956 O O . PRO A 1 270 ? -6.996 -6.520 25.909 1.00 79.81 270 PRO A O 1
ATOM 1959 N N . ASP A 1 271 ? -5.097 -5.628 25.090 1.00 77.88 271 ASP A N 1
ATOM 1960 C CA . ASP A 1 271 ? -5.560 -5.341 23.726 1.00 77.88 271 ASP A CA 1
ATOM 1961 C C . ASP A 1 271 ? -5.637 -6.589 22.819 1.00 77.88 271 ASP A C 1
ATOM 1963 O O . ASP A 1 271 ? -6.045 -6.487 21.664 1.00 77.88 271 ASP A O 1
ATOM 1967 N N . GLY A 1 272 ? -5.270 -7.771 23.330 1.00 81.25 272 GLY A N 1
ATOM 1968 C CA . GLY A 1 272 ? -5.304 -9.035 22.593 1.00 81.25 272 GLY A CA 1
ATOM 1969 C C . GLY A 1 272 ? -4.077 -9.293 21.713 1.00 81.25 272 GLY A C 1
ATOM 1970 O O . GLY A 1 272 ? -4.046 -10.309 21.019 1.00 81.25 272 GLY A O 1
ATOM 1971 N N . SER A 1 273 ? -3.066 -8.419 21.746 1.00 84.69 273 SER A N 1
ATOM 1972 C CA . SER A 1 273 ? -1.774 -8.640 21.088 1.00 84.69 273 SER A CA 1
ATOM 1973 C C . SER A 1 273 ? -0.775 -9.340 22.007 1.00 84.69 273 SER A C 1
ATOM 1975 O O . SER A 1 273 ? -0.765 -9.138 23.222 1.00 84.69 273 SER A O 1
ATOM 1977 N N . PHE A 1 274 ? 0.113 -10.145 21.434 1.00 94.25 274 PHE A N 1
ATOM 1978 C CA . PHE A 1 274 ? 1.298 -10.617 22.137 1.00 94.25 274 PHE A CA 1
ATOM 1979 C C . PHE A 1 274 ? 2.433 -9.596 22.029 1.00 94.25 274 PHE A C 1
ATOM 1981 O O . PHE A 1 274 ? 2.568 -8.911 21.019 1.00 94.25 274 PHE A O 1
ATOM 1988 N N . ARG A 1 275 ? 3.288 -9.510 23.049 1.00 94.00 275 ARG A N 1
ATOM 1989 C CA . ARG A 1 275 ? 4.494 -8.672 23.050 1.00 94.00 275 ARG A CA 1
ATOM 1990 C C . ARG A 1 275 ? 5.680 -9.495 23.524 1.00 94.00 275 ARG A C 1
ATOM 1992 O O . ARG A 1 275 ? 5.624 -10.052 24.617 1.00 94.00 275 ARG A O 1
ATOM 1999 N N . SER A 1 276 ? 6.723 -9.591 22.707 1.00 95.94 276 SER A N 1
ATOM 2000 C CA . SER A 1 276 ? 7.920 -10.384 22.984 1.00 95.94 276 SER A CA 1
ATOM 2001 C C . SER A 1 276 ? 9.148 -9.488 23.084 1.00 95.94 276 SER A C 1
ATOM 2003 O O . SER A 1 276 ? 9.439 -8.728 22.156 1.00 95.94 276 SER A O 1
ATOM 2005 N N . PHE A 1 277 ? 9.882 -9.631 24.187 1.00 94.25 277 PHE A N 1
ATOM 2006 C CA . PHE A 1 277 ? 11.102 -8.878 24.475 1.00 94.25 277 PHE A CA 1
ATOM 2007 C C . PHE A 1 277 ? 12.249 -9.796 24.900 1.00 94.25 277 PHE A C 1
ATOM 2009 O O . PHE A 1 277 ? 12.054 -10.891 25.445 1.00 94.25 277 PHE A O 1
ATOM 2016 N N . THR A 1 278 ? 13.471 -9.336 24.652 1.00 89.12 278 THR A N 1
ATOM 2017 C CA . THR A 1 278 ? 14.715 -10.045 24.981 1.00 89.12 278 THR A CA 1
ATOM 2018 C C . THR A 1 278 ? 15.222 -9.723 26.384 1.00 89.12 278 THR A C 1
ATOM 2020 O O . THR A 1 278 ? 16.072 -10.441 26.902 1.00 89.12 278 THR A O 1
ATOM 2023 N N . GLY A 1 279 ? 14.714 -8.660 27.013 1.00 86.06 279 GLY A N 1
ATOM 2024 C CA . GLY A 1 279 ? 15.223 -8.128 28.276 1.00 86.06 279 GLY A CA 1
ATOM 2025 C C . GLY A 1 279 ? 16.508 -7.304 28.129 1.00 86.06 279 GLY A C 1
ATOM 2026 O O . GLY A 1 279 ? 17.023 -6.827 29.136 1.00 86.06 279 GLY A O 1
ATOM 2027 N N . ALA A 1 280 ? 17.025 -7.143 26.906 1.00 81.62 280 ALA A N 1
ATOM 2028 C CA . ALA A 1 280 ? 18.149 -6.260 26.591 1.00 81.62 280 ALA A CA 1
ATOM 2029 C C . ALA A 1 280 ? 17.689 -4.874 26.097 1.00 81.62 280 ALA A C 1
ATOM 2031 O O . ALA A 1 280 ? 18.513 -3.981 25.907 1.00 81.62 280 ALA A O 1
ATOM 2032 N N . GLU A 1 281 ? 16.386 -4.689 25.870 1.00 87.12 281 GLU A N 1
ATOM 2033 C CA . GLU A 1 281 ? 15.804 -3.418 25.455 1.00 87.12 281 GLU A CA 1
ATOM 2034 C C . GLU A 1 281 ? 15.888 -2.371 26.577 1.00 87.12 281 GLU A C 1
ATOM 2036 O O . GLU A 1 281 ? 15.550 -2.646 27.729 1.00 87.12 281 GLU A O 1
ATOM 2041 N N . THR A 1 282 ? 16.280 -1.140 26.236 1.00 84.12 282 THR A N 1
ATOM 2042 C CA . THR A 1 282 ? 16.125 0.014 27.136 1.00 84.12 282 THR A CA 1
ATOM 2043 C C . THR A 1 282 ? 14.729 0.631 27.001 1.00 84.12 282 THR A C 1
ATOM 2045 O O . THR A 1 282 ? 13.968 0.312 26.078 1.00 84.12 282 THR A O 1
ATOM 2048 N N . ALA A 1 283 ? 14.380 1.550 27.906 1.00 75.50 283 ALA A N 1
ATOM 2049 C CA . ALA A 1 283 ? 13.123 2.291 27.824 1.00 75.50 283 ALA A CA 1
ATOM 2050 C C . ALA A 1 283 ? 13.041 3.124 26.532 1.00 75.50 283 ALA A C 1
ATOM 2052 O O . ALA A 1 283 ? 12.016 3.109 25.854 1.00 75.50 283 ALA A O 1
ATOM 2053 N N . GLU A 1 284 ? 14.139 3.778 26.144 1.00 77.00 284 GLU A N 1
ATOM 2054 C CA . GLU A 1 284 ? 14.240 4.558 24.906 1.00 77.00 284 GLU A CA 1
ATOM 2055 C C . GLU A 1 284 ? 14.115 3.663 23.669 1.00 77.00 284 GLU A C 1
ATOM 2057 O O . GLU A 1 284 ? 13.416 4.019 22.724 1.00 77.00 284 GLU A O 1
ATOM 2062 N N . TYR A 1 285 ? 14.733 2.475 23.690 1.00 83.25 285 TYR A N 1
ATOM 2063 C CA . TYR A 1 285 ? 14.621 1.501 22.602 1.00 83.25 285 TYR A CA 1
ATOM 2064 C C . TYR A 1 285 ? 13.170 1.060 22.392 1.00 83.25 285 TYR A C 1
ATOM 2066 O O . TYR A 1 285 ? 12.696 1.000 21.260 1.00 83.25 285 TYR A O 1
ATOM 2074 N N . THR A 1 286 ? 12.466 0.780 23.490 1.00 71.56 286 THR A N 1
ATOM 2075 C CA . THR A 1 286 ? 11.084 0.281 23.479 1.00 71.56 286 THR A CA 1
ATOM 2076 C C . THR A 1 286 ? 10.073 1.364 23.091 1.00 71.56 286 THR A C 1
ATOM 2078 O O . THR A 1 286 ? 9.014 1.049 22.552 1.00 71.56 286 THR A O 1
ATOM 2081 N N . ALA A 1 287 ? 10.387 2.637 23.349 1.00 72.44 287 ALA A N 1
ATOM 2082 C CA . ALA A 1 287 ? 9.546 3.771 22.970 1.00 72.44 287 ALA A CA 1
ATOM 2083 C C . ALA A 1 287 ? 9.580 4.073 21.460 1.00 72.44 287 ALA A C 1
ATOM 2085 O O . ALA A 1 287 ? 8.659 4.702 20.939 1.00 72.44 287 ALA A O 1
ATOM 2086 N N . ASP A 1 288 ? 10.620 3.624 20.755 1.00 76.12 288 ASP A N 1
ATOM 2087 C CA . ASP A 1 288 ? 10.746 3.795 19.312 1.00 76.12 288 ASP A CA 1
ATOM 2088 C C . ASP A 1 288 ? 10.079 2.633 18.558 1.00 76.12 288 ASP A C 1
ATOM 2090 O O . ASP A 1 288 ? 10.555 1.495 18.544 1.00 76.12 288 ASP A O 1
ATOM 2094 N N . ALA A 1 289 ? 8.978 2.935 17.869 1.00 69.00 289 ALA A N 1
ATOM 2095 C CA . ALA A 1 289 ? 8.236 1.963 17.072 1.00 69.00 289 ALA A CA 1
ATOM 2096 C C . ALA A 1 289 ? 9.074 1.335 15.940 1.00 69.00 289 ALA A C 1
ATOM 2098 O O . ALA A 1 289 ? 8.762 0.229 15.502 1.00 69.00 289 ALA A O 1
ATOM 2099 N N . ALA A 1 290 ? 10.157 1.979 15.484 1.00 80.25 290 ALA A N 1
ATOM 2100 C CA . ALA A 1 290 ? 11.062 1.406 14.486 1.00 80.25 290 ALA A CA 1
ATOM 2101 C C . ALA A 1 290 ? 11.837 0.181 15.008 1.00 80.25 290 ALA A C 1
ATOM 2103 O O . ALA A 1 290 ? 12.352 -0.607 14.209 1.00 80.25 290 ALA A O 1
ATOM 2104 N N . ASN A 1 291 ? 11.908 -0.002 16.327 1.00 80.00 291 ASN A N 1
ATOM 2105 C CA . ASN A 1 291 ? 12.576 -1.127 16.978 1.00 80.00 291 ASN A CA 1
ATOM 2106 C C . ASN A 1 291 ? 11.664 -2.337 17.205 1.00 80.00 291 ASN A C 1
ATOM 2108 O O . ASN A 1 291 ? 12.124 -3.392 17.652 1.00 80.00 291 ASN A O 1
ATOM 2112 N N . VAL A 1 292 ? 10.386 -2.207 16.855 1.00 77.81 292 VAL A N 1
ATOM 2113 C CA . VAL A 1 292 ? 9.380 -3.253 16.997 1.00 77.81 292 VAL A CA 1
ATOM 2114 C C . VAL A 1 292 ? 8.932 -3.702 15.608 1.00 77.81 292 VAL A C 1
ATOM 2116 O O . VAL A 1 292 ? 8.525 -2.917 14.757 1.00 77.81 292 VAL A O 1
ATOM 2119 N N . GLU A 1 293 ? 9.041 -4.999 15.357 1.00 86.62 293 GLU A N 1
ATOM 2120 C CA . GLU A 1 293 ? 8.427 -5.683 14.225 1.00 86.62 293 GLU A CA 1
ATOM 2121 C C . GLU A 1 293 ? 7.046 -6.196 14.649 1.00 86.62 293 GLU A C 1
ATOM 2123 O O . GLU A 1 293 ? 6.847 -6.563 15.803 1.00 86.62 293 GLU A O 1
ATOM 2128 N N . VAL A 1 294 ? 6.082 -6.254 13.733 1.00 80.31 294 VAL A N 1
ATOM 2129 C CA . VAL A 1 294 ? 4.810 -6.942 13.984 1.00 80.31 294 VAL A CA 1
ATOM 2130 C C . VAL A 1 294 ? 4.759 -8.189 13.116 1.00 80.31 294 VAL A C 1
ATOM 2132 O O . VAL A 1 294 ? 4.924 -8.110 11.900 1.00 80.31 294 VAL A O 1
ATOM 2135 N N . THR A 1 295 ? 4.526 -9.337 13.743 1.00 84.62 295 THR A N 1
ATOM 2136 C CA . THR A 1 295 ? 4.383 -10.634 13.071 1.00 84.62 295 THR A CA 1
ATOM 2137 C C . THR A 1 295 ? 3.124 -11.360 13.550 1.00 84.62 295 THR A C 1
ATOM 2139 O O . THR A 1 295 ? 2.427 -10.870 14.439 1.00 84.62 295 THR A O 1
ATOM 2142 N N . SER A 1 296 ? 2.793 -12.508 12.959 1.00 88.81 296 SER A N 1
ATOM 2143 C CA . SER A 1 296 ? 1.694 -13.354 13.438 1.00 88.81 296 SER A CA 1
ATOM 2144 C C . SER A 1 296 ? 2.157 -14.255 14.585 1.00 88.81 296 SER A C 1
ATOM 2146 O O . SER A 1 296 ? 3.329 -14.629 14.658 1.00 88.81 296 SER A O 1
ATOM 2148 N N . LEU A 1 297 ? 1.242 -14.663 15.467 1.00 92.25 297 LEU A N 1
ATOM 2149 C CA . LEU A 1 297 ? 1.548 -15.637 16.514 1.00 92.25 297 LEU A CA 1
ATOM 2150 C C . LEU A 1 297 ? 2.040 -16.965 15.929 1.00 92.25 297 LEU A C 1
ATOM 2152 O O . LEU A 1 297 ? 2.944 -17.577 16.490 1.00 92.25 297 LEU A O 1
ATOM 2156 N N . ALA A 1 298 ? 1.503 -17.380 14.780 1.00 90.50 298 ALA A N 1
ATOM 215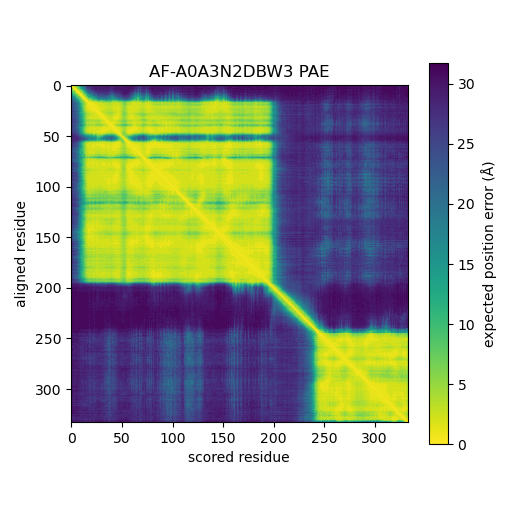7 C CA . ALA A 1 298 ? 1.964 -18.556 14.052 1.00 90.50 298 ALA A CA 1
ATOM 2158 C C . ALA A 1 298 ? 3.429 -18.428 13.611 1.00 90.50 298 ALA A C 1
ATOM 2160 O O . ALA A 1 298 ? 4.223 -19.338 13.842 1.00 90.50 298 ALA A O 1
ATOM 2161 N N . ASP A 1 299 ? 3.810 -17.299 13.011 1.00 88.56 299 ASP A N 1
ATOM 2162 C CA . ASP A 1 299 ? 5.189 -17.057 12.578 1.00 88.56 299 ASP A CA 1
ATOM 2163 C C . ASP A 1 299 ? 6.144 -16.898 13.759 1.00 88.56 299 ASP A C 1
ATOM 2165 O O . ASP A 1 299 ? 7.273 -17.390 13.716 1.00 88.56 299 ASP A O 1
ATOM 2169 N N . TYR A 1 300 ? 5.679 -16.266 14.835 1.00 96.06 300 TYR A N 1
ATOM 2170 C CA . TYR A 1 300 ? 6.418 -16.160 16.083 1.00 96.06 300 TYR A CA 1
ATOM 2171 C C . TYR A 1 300 ? 6.696 -17.528 16.703 1.00 96.06 300 TYR A C 1
ATOM 2173 O O . TYR A 1 300 ? 7.851 -17.830 16.989 1.00 96.06 300 TYR A O 1
ATOM 2181 N N . VAL A 1 301 ? 5.675 -18.376 16.867 1.00 95.69 301 VAL A N 1
ATOM 2182 C CA . VAL A 1 301 ? 5.833 -19.734 17.409 1.00 95.69 301 VAL A CA 1
ATOM 2183 C C . VAL A 1 301 ? 6.700 -20.580 16.480 1.00 95.69 301 VAL A C 1
ATOM 2185 O O . VAL A 1 301 ? 7.585 -21.286 16.946 1.00 95.69 301 VAL A O 1
ATOM 2188 N N . ARG A 1 302 ? 6.553 -20.445 15.158 1.00 90.81 302 ARG A N 1
ATOM 2189 C CA . ARG A 1 302 ? 7.444 -21.104 14.191 1.00 90.81 302 ARG A CA 1
ATOM 2190 C C . ARG A 1 302 ? 8.908 -20.683 14.367 1.00 90.81 302 ARG A C 1
ATOM 2192 O O . ARG A 1 302 ? 9.799 -21.508 14.180 1.00 90.81 302 ARG A O 1
ATOM 2199 N N . ARG A 1 303 ? 9.165 -19.419 14.723 1.00 91.25 303 ARG A N 1
ATOM 2200 C CA . ARG A 1 303 ? 10.510 -18.879 14.985 1.00 91.25 303 ARG A CA 1
ATOM 2201 C C . ARG A 1 303 ? 11.035 -19.230 16.383 1.00 91.25 303 ARG A C 1
ATOM 2203 O O . ARG A 1 303 ? 12.233 -19.460 16.528 1.00 91.25 303 ARG A O 1
ATOM 2210 N N . PHE A 1 304 ? 10.163 -19.303 17.387 1.00 94.81 304 PHE A N 1
ATOM 2211 C CA . PHE A 1 304 ? 10.491 -19.595 18.786 1.00 94.81 304 PHE A CA 1
ATOM 2212 C C . PHE A 1 304 ? 9.567 -20.682 19.368 1.00 94.81 304 PHE A C 1
ATOM 2214 O O . PHE A 1 304 ? 8.736 -20.388 20.236 1.00 94.81 304 PHE A O 1
ATOM 2221 N N . PRO A 1 305 ? 9.705 -21.950 18.932 1.00 93.00 305 PRO A N 1
ATOM 2222 C CA . PRO A 1 305 ? 8.725 -23.004 19.228 1.00 93.00 305 PRO A CA 1
ATOM 2223 C C . PRO A 1 305 ? 8.514 -23.278 20.716 1.00 93.00 305 PRO A C 1
ATOM 2225 O O . PRO A 1 305 ? 7.411 -23.598 21.143 1.00 93.00 305 PRO A O 1
ATOM 2228 N N . TRP A 1 306 ? 9.546 -23.084 21.539 1.00 90.00 306 TRP A N 1
ATOM 2229 C CA . TRP A 1 306 ? 9.469 -23.316 22.983 1.00 90.00 306 TRP A CA 1
ATOM 2230 C C . TRP A 1 306 ? 8.513 -22.365 23.717 1.00 90.00 306 TRP A C 1
ATOM 2232 O O . TRP A 1 306 ? 8.193 -22.598 24.877 1.00 90.00 306 TRP A O 1
ATOM 2242 N N . THR A 1 307 ? 8.045 -21.300 23.065 1.00 96.31 307 THR A N 1
ATOM 2243 C CA . THR A 1 307 ? 7.091 -20.348 23.650 1.00 96.31 307 THR A CA 1
ATOM 2244 C C . THR A 1 307 ? 5.628 -20.784 23.506 1.00 96.31 307 THR A C 1
ATOM 2246 O O . THR A 1 307 ? 4.760 -20.260 24.207 1.00 96.31 307 THR A O 1
ATOM 2249 N N . GLU A 1 308 ? 5.346 -21.766 22.642 1.00 93.69 308 GLU A N 1
ATOM 2250 C CA . GLU A 1 308 ? 3.995 -22.247 22.323 1.00 93.69 308 GLU A CA 1
ATOM 2251 C C . GLU A 1 308 ? 3.143 -22.634 23.546 1.00 93.69 308 GLU A C 1
ATOM 2253 O O . GLU A 1 308 ? 1.968 -22.259 23.593 1.00 93.69 308 GLU A O 1
ATOM 2258 N N . PRO A 1 309 ? 3.683 -23.305 24.586 1.00 91.62 309 PRO A N 1
ATOM 2259 C CA . PRO A 1 309 ? 2.874 -23.674 25.743 1.00 91.62 309 PRO A CA 1
ATOM 2260 C C . PRO A 1 309 ? 2.198 -22.471 26.407 1.00 91.62 309 PRO A C 1
ATOM 2262 O O . PRO A 1 309 ? 1.015 -22.542 26.741 1.00 91.62 309 PRO A O 1
ATOM 2265 N N . PHE A 1 310 ? 2.909 -21.345 26.548 1.00 94.81 310 PHE A N 1
ATOM 2266 C CA . PHE A 1 310 ? 2.311 -20.123 27.080 1.00 94.81 310 PHE A CA 1
ATOM 2267 C C . PHE A 1 310 ? 1.315 -19.519 26.098 1.00 94.81 310 PHE A C 1
ATOM 2269 O O . PHE A 1 310 ? 0.231 -19.106 26.508 1.00 94.81 310 PHE A O 1
ATOM 2276 N N . THR A 1 311 ? 1.649 -19.468 24.804 1.00 94.06 311 THR A N 1
ATOM 2277 C CA . THR A 1 311 ? 0.793 -18.794 23.822 1.00 94.06 311 THR A CA 1
ATOM 2278 C C . THR A 1 311 ? -0.587 -19.424 23.738 1.00 94.06 311 THR A C 1
ATOM 2280 O O . THR A 1 311 ? -1.538 -18.683 23.512 1.00 94.06 311 THR A O 1
ATOM 2283 N N . LEU A 1 312 ? -0.723 -20.727 24.004 1.00 90.50 312 LEU A N 1
ATOM 2284 C CA . LEU A 1 312 ? -1.994 -21.457 24.038 1.00 90.50 312 LEU A CA 1
ATOM 2285 C C . LEU A 1 312 ? -2.850 -21.173 25.283 1.00 90.50 312 LEU A C 1
ATOM 2287 O O . LEU A 1 312 ? -4.079 -21.198 25.195 1.00 90.50 312 LEU A O 1
ATOM 2291 N N . VAL A 1 313 ? -2.233 -20.887 26.434 1.00 88.69 313 VAL A N 1
ATOM 2292 C CA . VAL A 1 313 ? -2.940 -20.776 27.729 1.00 88.69 313 VAL A CA 1
ATOM 2293 C C . VAL A 1 313 ? -2.985 -19.360 28.302 1.00 88.69 313 VAL A C 1
ATOM 2295 O O . VAL A 1 313 ? -3.752 -19.112 29.233 1.00 88.69 313 VAL A O 1
ATOM 2298 N N . ALA A 1 314 ? -2.197 -18.435 27.746 1.00 91.62 314 ALA A N 1
ATOM 2299 C CA . ALA A 1 314 ? -2.096 -17.056 28.207 1.00 91.62 314 ALA A CA 1
ATOM 2300 C C . ALA A 1 314 ? -3.469 -16.378 28.276 1.00 91.62 314 ALA A C 1
ATOM 2302 O O . ALA A 1 314 ? -4.310 -16.539 27.383 1.00 91.62 314 ALA A O 1
ATOM 2303 N N . ARG A 1 315 ? -3.672 -15.590 29.330 1.00 91.44 315 ARG A N 1
ATOM 2304 C CA . ARG A 1 315 ? -4.824 -14.701 29.505 1.00 91.44 315 ARG A CA 1
ATOM 2305 C C . ARG A 1 315 ? -4.382 -13.243 29.352 1.00 91.44 315 ARG A C 1
ATOM 2307 O O . ARG A 1 315 ? -3.230 -12.943 29.667 1.00 91.44 315 ARG A O 1
ATOM 2314 N N . PRO A 1 316 ? -5.269 -12.340 28.898 1.00 90.62 316 PRO A N 1
ATOM 2315 C CA . PRO A 1 316 ? -4.948 -10.920 28.807 1.00 90.62 316 PRO A CA 1
ATOM 2316 C C . PRO A 1 316 ? -4.397 -10.375 30.131 1.00 90.62 316 PRO A C 1
ATOM 2318 O O . PRO A 1 316 ? -4.956 -10.633 31.195 1.00 90.62 316 PRO A O 1
ATOM 2321 N N . GLY A 1 317 ? -3.282 -9.653 30.049 1.00 86.06 317 GLY A N 1
ATOM 2322 C CA . GLY A 1 317 ? -2.520 -9.125 31.180 1.00 86.06 317 GLY A CA 1
ATOM 2323 C C . GLY A 1 317 ? -1.395 -10.035 31.686 1.00 86.06 317 GLY A C 1
ATOM 2324 O O . GLY A 1 317 ? -0.522 -9.546 32.392 1.00 86.06 317 GLY A O 1
ATOM 2325 N N . GLN A 1 318 ? -1.360 -11.321 31.321 1.00 93.12 318 GLN A N 1
ATOM 2326 C CA . GLN A 1 318 ? -0.318 -12.232 31.806 1.00 93.12 318 GLN A CA 1
ATOM 2327 C C . GLN A 1 318 ? 0.991 -12.086 31.035 1.00 93.12 318 GLN A C 1
ATOM 2329 O O . GLN A 1 318 ? 0.992 -11.983 29.805 1.00 93.12 318 GLN A O 1
ATOM 2334 N N . THR A 1 319 ? 2.096 -12.204 31.769 1.00 95.56 319 THR A N 1
ATOM 2335 C CA . THR A 1 319 ? 3.455 -12.200 31.228 1.00 95.56 319 THR A CA 1
ATOM 2336 C C . THR A 1 319 ? 4.182 -13.479 31.628 1.00 95.56 319 THR A C 1
ATOM 2338 O O . THR A 1 319 ? 4.279 -13.803 32.809 1.00 95.56 319 THR A O 1
ATOM 2341 N N . ALA A 1 320 ? 4.713 -14.205 30.648 1.00 93.69 320 ALA A N 1
ATOM 2342 C CA . ALA A 1 320 ? 5.649 -15.301 30.857 1.00 93.69 320 ALA A CA 1
ATOM 2343 C C . ALA A 1 320 ? 7.091 -14.792 30.823 1.00 93.69 320 ALA A C 1
ATOM 2345 O O . ALA A 1 320 ? 7.465 -14.037 29.922 1.00 93.69 320 ALA A O 1
ATOM 2346 N N . ARG A 1 321 ? 7.906 -15.267 31.765 1.00 94.19 321 ARG A N 1
ATOM 2347 C CA . ARG A 1 321 ? 9.358 -15.096 31.790 1.00 94.19 321 ARG A CA 1
ATOM 2348 C C . ARG A 1 321 ? 10.051 -16.431 31.522 1.00 94.19 321 ARG A C 1
ATOM 2350 O O . ARG A 1 321 ? 9.785 -17.407 32.218 1.00 94.19 321 ARG A O 1
ATOM 2357 N N . TYR A 1 322 ? 10.976 -16.451 30.568 1.00 90.50 322 TYR A N 1
ATOM 2358 C CA . TYR A 1 322 ? 11.768 -17.622 30.188 1.00 90.50 322 TYR A CA 1
ATOM 2359 C C . TYR A 1 322 ? 13.232 -17.467 30.615 1.00 90.50 322 TYR A C 1
ATOM 2361 O O . TYR A 1 322 ? 13.924 -16.530 30.200 1.00 90.50 322 TYR A O 1
ATOM 2369 N N . ASP A 1 323 ? 13.738 -18.423 31.395 1.00 83.56 323 ASP A N 1
ATOM 2370 C CA . ASP A 1 323 ? 15.152 -18.468 31.795 1.00 83.56 323 ASP A CA 1
ATOM 2371 C C . ASP A 1 323 ? 16.032 -19.245 30.790 1.00 83.56 323 ASP A C 1
ATOM 2373 O O . ASP A 1 323 ? 17.254 -19.065 30.773 1.00 83.56 323 ASP A O 1
ATOM 2377 N N . ASP A 1 324 ? 15.427 -19.987 29.862 1.00 81.50 324 ASP A N 1
ATOM 2378 C CA . ASP A 1 324 ? 16.082 -20.632 28.721 1.00 81.50 324 ASP A CA 1
ATOM 2379 C C . ASP A 1 324 ? 15.066 -20.993 27.609 1.00 81.50 324 ASP A C 1
ATOM 2381 O O . ASP A 1 324 ? 13.903 -20.591 27.645 1.00 81.50 324 ASP A O 1
ATOM 2385 N N . ALA A 1 325 ? 15.513 -21.746 26.598 1.00 85.62 325 ALA A N 1
ATOM 2386 C CA . ALA A 1 325 ? 14.685 -22.224 25.488 1.00 85.62 325 ALA A CA 1
ATOM 2387 C C . ALA A 1 325 ? 14.025 -23.600 25.745 1.00 85.62 325 ALA A C 1
ATOM 2389 O O . ALA A 1 325 ? 13.605 -24.263 24.800 1.00 85.62 325 ALA A O 1
ATOM 2390 N N . SER A 1 326 ? 13.931 -24.062 27.001 1.00 81.06 326 SER A N 1
ATOM 2391 C CA . SER A 1 326 ? 13.269 -25.337 27.344 1.00 81.06 326 SER A CA 1
ATOM 2392 C C . SER A 1 326 ? 11.741 -25.274 27.255 1.00 81.06 326 SER A C 1
ATOM 2394 O O . SER A 1 326 ? 11.072 -26.305 27.297 1.00 81.06 326 SER A O 1
ATOM 2396 N N . GLY A 1 327 ? 11.189 -24.061 27.180 1.00 81.12 327 GLY A N 1
ATOM 2397 C CA . GLY A 1 327 ? 9.753 -23.788 27.206 1.00 81.12 327 GLY A CA 1
ATOM 2398 C C . GLY A 1 327 ? 9.147 -23.744 28.606 1.00 81.12 327 GLY A C 1
ATOM 2399 O O . GLY A 1 327 ? 7.955 -23.479 28.755 1.00 81.12 327 GLY A O 1
ATOM 2400 N N . ARG A 1 328 ? 9.961 -23.941 29.652 1.00 84.81 328 ARG A N 1
ATOM 2401 C CA . ARG A 1 328 ? 9.565 -23.621 31.025 1.00 84.81 328 ARG A CA 1
ATOM 2402 C C . ARG A 1 328 ? 9.567 -22.109 31.215 1.00 84.81 328 ARG A C 1
ATOM 2404 O O . ARG A 1 328 ? 10.540 -21.437 30.879 1.00 84.81 328 ARG A O 1
ATOM 2411 N N . TYR A 1 329 ? 8.487 -21.596 31.790 1.00 93.56 329 TYR A N 1
ATOM 2412 C CA . TYR A 1 329 ? 8.355 -20.190 32.142 1.00 93.56 329 TYR A CA 1
ATOM 2413 C C . TYR A 1 329 ? 7.781 -20.026 33.545 1.00 93.56 329 TYR A C 1
ATOM 2415 O O . TYR A 1 329 ? 7.072 -20.899 34.051 1.00 93.56 329 TYR A O 1
ATOM 2423 N N . THR A 1 330 ? 8.064 -18.883 34.156 1.00 93.50 330 THR A N 1
ATOM 2424 C CA . THR A 1 330 ? 7.349 -18.391 35.335 1.00 93.50 330 THR A CA 1
ATOM 2425 C C . THR A 1 330 ? 6.384 -17.291 34.912 1.00 93.50 330 THR A C 1
ATOM 2427 O O . THR A 1 330 ? 6.618 -16.591 33.925 1.00 93.50 330 THR A O 1
ATOM 2430 N N . LEU A 1 331 ? 5.260 -17.164 35.617 1.00 93.06 331 LEU A N 1
ATOM 2431 C CA . LEU A 1 331 ? 4.400 -15.998 35.450 1.00 93.06 331 LEU A CA 1
ATOM 2432 C C . LEU A 1 331 ? 5.014 -14.848 36.240 1.00 93.06 331 LEU A C 1
ATOM 2434 O O . LEU A 1 331 ? 5.352 -15.020 37.409 1.00 93.06 331 LEU A O 1
ATOM 2438 N N . ALA A 1 332 ? 5.187 -13.717 35.574 1.00 76.25 332 ALA A N 1
ATOM 2439 C CA . ALA A 1 332 ? 5.579 -12.480 36.217 1.00 76.25 332 ALA A CA 1
ATOM 2440 C C . ALA A 1 332 ? 4.332 -11.679 36.593 1.00 76.25 332 ALA A C 1
ATOM 2442 O O . ALA A 1 332 ? 3.362 -11.665 35.826 1.00 76.25 332 ALA A O 1
ATOM 2443 N N . ASP A 1 333 ? 4.391 -11.063 37.771 1.00 59.16 333 ASP A N 1
ATOM 2444 C CA . ASP A 1 333 ? 3.368 -10.151 38.288 1.00 59.16 333 ASP A CA 1
ATOM 2445 C C . ASP A 1 333 ? 3.322 -8.831 37.500 1.00 59.16 333 ASP A C 1
ATOM 2447 O O . ASP A 1 333 ? 4.396 -8.368 37.039 1.00 59.16 333 ASP A O 1
#

Secondary structure (DSSP, 8-state):
-----PPPPPPPPPP--HHHHHHHHGGGS--EE-S--BTTTBEEEEE--TTS-TTPPEEEEEESGGGS--SSS--EEEEEEE-TT-HHHHHHHHHHHHHHHHHH--PPPBT--EE-SS-SSTTS-EEEEEEE--TT-HHHHEEE-TT--EEEEEEEEEEEEHHHHHHHHHHHHHHHHHHHSSSGGGT-TT---SS--TTPPP-----------------------------------S-TTHHHHHHHTSEEEEEGGGGTS---EEEE-TTS-EEEE-S---HHHHH-GGGEEEEEHHHHHHHSGGGHHHHHH--TT-EEEESSTTS-EEEE-

Organism: NCBI:txid120377